Protein AF-A0A2D8C5I5-F1 (afdb_monomer)

Secondary structure (DSSP, 8-state):
------HHHHHTHHHHHHHHHHHHHT------S-HHHHHHHHH-TT--------TTHHHHHHHHHHHS-SSS---HHHHHHHHHHHHHHHHHTHHHHHHHHHGGG--HHHHHHHHHT--HHHHHHHHHHHHHHHHHTT-SS---GGGS-TTTTHHHHHHHHHHHHHHHHSS----TTHHHHHHGGGG--TT--B--S-HHHHHHHHHTT-GGGB-----

Mean predicted aligned error: 9.29 Å

Solvent-accessible surface area (backbone atoms only — not comparable to full-atom values): 12749 Å² total; per-residue (Å²): 94,82,80,73,75,44,72,66,49,70,75,36,47,70,61,50,44,51,50,49,54,55,48,56,75,67,66,62,82,78,58,55,55,52,51,67,60,50,54,42,46,71,54,36,87,82,57,75,80,90,60,75,58,62,79,57,61,63,49,48,51,50,50,55,59,73,73,50,63,98,78,81,81,66,57,72,70,56,54,51,52,52,51,49,53,38,46,52,50,26,57,78,28,36,66,58,17,48,52,45,41,55,48,41,67,54,58,69,67,58,38,50,50,54,60,73,72,60,47,72,66,56,41,37,51,56,39,51,52,51,50,44,49,59,53,33,76,75,46,99,57,80,71,51,81,88,61,50,62,58,73,48,37,46,58,27,47,46,40,50,20,52,48,58,49,36,27,48,68,47,91,56,72,59,48,25,52,50,62,57,61,51,45,59,33,53,78,40,40,86,90,42,67,50,78,79,88,54,64,68,60,57,49,44,26,51,76,63,70,44,53,84,34,51,59,74,80,83,126

Foldseek 3Di:
DDDQLDVVCVVPVVVVLVVLVVVVVVVDDDDQAFLLLVQVCQLDVPRDGPDRNPPPPVVVVSCLSPVDPPPDSDDVVVVVVSVVVVVVLQVVQVVVLVVLLVLQVDDPVVLVVLVVPDDLVVLLVVLLVVSQVVSVVPDPDRDDPVSGPVQQCVLLSLLVSLVSSCSNHHPDGGTSSVVVVSSVSSPQGVPEADEDPDPSSVVSCVVSVNCVRHDDPPD

pLDDT: mean 77.08, std 15.77, range [34.38, 97.0]

Structure (mmCIF, N/CA/C/O backbone):
data_AF-A0A2D8C5I5-F1
#
_entry.id   AF-A0A2D8C5I5-F1
#
loop_
_atom_site.group_PDB
_atom_site.id
_atom_site.type_symbol
_atom_site.label_atom_id
_atom_site.label_alt_id
_atom_site.label_comp_id
_atom_site.label_asym_id
_atom_site.label_entity_id
_atom_site.label_seq_id
_atom_site.pdbx_PDB_ins_code
_atom_site.Cartn_x
_atom_site.Cartn_y
_atom_site.Cartn_z
_atom_site.occupancy
_atom_site.B_iso_or_equiv
_atom_site.auth_seq_id
_atom_site.auth_comp_id
_atom_site.auth_asym_id
_atom_site.auth_atom_id
_atom_site.pdbx_PDB_model_num
ATOM 1 N N . MET A 1 1 ? -6.954 -8.679 7.618 1.00 34.38 1 MET A N 1
ATOM 2 C CA . MET A 1 1 ? -7.315 -7.241 7.591 1.00 34.38 1 MET A CA 1
ATOM 3 C C . MET A 1 1 ? -6.548 -6.550 8.699 1.00 34.38 1 MET A C 1
ATOM 5 O O . MET A 1 1 ? -6.888 -6.742 9.861 1.00 34.38 1 MET A O 1
ATOM 9 N N . GLU A 1 2 ? -5.537 -5.756 8.359 1.00 39.66 2 GLU A N 1
ATOM 10 C CA . GLU A 1 2 ? -4.950 -4.829 9.324 1.00 39.66 2 GLU A CA 1
ATOM 11 C C . GLU A 1 2 ? -5.793 -3.547 9.343 1.00 39.66 2 GLU A C 1
ATOM 13 O O . GLU A 1 2 ? -6.029 -2.926 8.305 1.00 39.66 2 GLU A O 1
ATOM 18 N N . LEU A 1 3 ? -6.300 -3.163 10.515 1.00 52.62 3 LEU A N 1
ATOM 19 C CA . LEU A 1 3 ? -6.905 -1.846 10.692 1.00 52.62 3 LEU A CA 1
ATOM 20 C C . LEU A 1 3 ? -5.762 -0.834 10.704 1.00 52.62 3 LEU A C 1
ATOM 22 O O . LEU A 1 3 ? -4.981 -0.804 11.648 1.00 52.62 3 LEU A O 1
ATOM 26 N N . ALA A 1 4 ? -5.636 -0.036 9.643 1.00 53.25 4 ALA A N 1
ATOM 27 C CA . ALA A 1 4 ? -4.627 1.014 9.584 1.00 53.25 4 ALA A CA 1
ATOM 28 C C . ALA A 1 4 ? -4.796 1.945 10.798 1.00 53.25 4 ALA A C 1
ATOM 30 O O . ALA A 1 4 ? -5.845 2.559 10.982 1.00 53.25 4 ALA A O 1
ATOM 31 N N . PHE A 1 5 ? -3.794 2.041 11.666 1.00 56.34 5 PHE A N 1
ATOM 32 C CA . PHE A 1 5 ? -3.852 2.898 12.853 1.00 56.34 5 PHE A CA 1
ATOM 33 C C . PHE A 1 5 ? -3.482 4.339 12.476 1.00 56.34 5 PHE A C 1
ATOM 35 O O . PHE A 1 5 ? -2.443 4.857 12.879 1.00 56.34 5 PHE A O 1
ATOM 42 N N . SER A 1 6 ? -4.318 4.972 11.646 1.00 57.94 6 SER A N 1
ATOM 43 C CA . SER A 1 6 ? -4.144 6.368 11.246 1.00 57.94 6 SER A CA 1
ATOM 44 C C . SER A 1 6 ? -4.952 7.317 12.148 1.00 57.94 6 SER A C 1
ATOM 46 O O . SER A 1 6 ? -6.028 6.950 12.638 1.00 57.94 6 SER A O 1
ATOM 48 N N . PRO A 1 7 ? -4.501 8.570 12.351 1.00 59.50 7 PRO A N 1
ATOM 49 C CA . PRO A 1 7 ? -5.262 9.576 13.098 1.00 59.50 7 PRO A CA 1
ATOM 50 C C . PRO A 1 7 ? -6.675 9.816 12.546 1.00 59.50 7 PRO A C 1
ATOM 52 O O . PRO A 1 7 ? -7.593 10.130 13.301 1.00 59.50 7 PRO A O 1
ATOM 55 N N . ASN A 1 8 ? -6.882 9.637 11.237 1.00 63.72 8 ASN A N 1
ATOM 56 C CA . ASN A 1 8 ? -8.202 9.779 10.623 1.00 63.72 8 ASN A CA 1
ATOM 57 C C . ASN A 1 8 ? -9.179 8.710 11.118 1.00 63.72 8 ASN A C 1
ATOM 59 O O . ASN A 1 8 ? -10.339 9.026 11.384 1.00 63.72 8 ASN A O 1
ATOM 63 N N . ASN A 1 9 ? -8.703 7.480 11.320 1.00 64.50 9 ASN A N 1
ATOM 64 C CA . ASN A 1 9 ? -9.514 6.401 11.876 1.00 64.50 9 ASN A CA 1
ATOM 65 C C . ASN A 1 9 ? -9.883 6.675 13.347 1.00 64.50 9 ASN A C 1
ATOM 67 O O . ASN A 1 9 ? -10.999 6.370 13.765 1.00 64.50 9 ASN A O 1
ATOM 71 N N . LEU A 1 10 ? -9.004 7.341 14.109 1.00 62.84 10 LEU A N 1
ATOM 72 C CA . LEU A 1 10 ? -9.289 7.782 15.484 1.00 62.84 10 LEU A CA 1
ATOM 73 C C . LEU A 1 10 ? -10.326 8.912 15.551 1.00 62.84 10 LEU A C 1
ATOM 75 O O . LEU A 1 10 ? -11.125 8.968 16.482 1.00 62.84 10 LEU A O 1
ATOM 79 N N . ASN A 1 11 ? -10.339 9.807 14.563 1.00 67.12 11 ASN A N 1
ATOM 80 C CA . ASN A 1 11 ? -11.286 10.927 14.521 1.00 67.12 11 ASN A CA 1
ATOM 81 C C . ASN A 1 11 ? -12.661 10.532 13.957 1.00 67.12 11 ASN A C 1
ATOM 83 O O . ASN A 1 11 ? -13.633 11.262 14.142 1.00 67.12 11 ASN A O 1
ATOM 87 N N . LYS A 1 12 ? -12.752 9.388 13.269 1.00 73.38 12 LYS A N 1
ATOM 88 C CA . LYS A 1 12 ? -13.964 8.896 12.593 1.00 73.38 12 LYS A CA 1
ATOM 89 C C . LYS A 1 12 ? -14.379 7.507 13.079 1.00 73.38 12 LYS A C 1
ATOM 91 O O . LYS A 1 12 ? -14.779 6.650 12.292 1.00 73.38 12 LYS A O 1
ATOM 96 N N . LEU A 1 13 ? -14.302 7.275 14.388 1.00 69.50 13 LEU A N 1
ATOM 97 C CA . LEU A 1 13 ? -14.535 5.955 14.986 1.00 69.50 13 LEU A CA 1
ATOM 98 C C . LEU A 1 13 ? -15.891 5.336 14.628 1.00 69.50 13 LEU A C 1
ATOM 100 O O . LEU A 1 13 ? -15.960 4.130 14.430 1.00 69.50 13 LEU A O 1
ATOM 104 N N . SER A 1 14 ? -16.953 6.133 14.488 1.00 70.50 14 SER A N 1
ATOM 105 C CA . SER A 1 14 ? -18.273 5.632 14.084 1.00 70.50 14 SER A CA 1
ATOM 106 C C . SER A 1 14 ? -18.274 5.040 12.668 1.00 70.50 14 SER A C 1
ATOM 108 O O . SER A 1 14 ? -18.876 3.989 12.443 1.00 70.50 14 SER A O 1
ATOM 110 N N . GLU A 1 15 ? -17.575 5.675 11.722 1.00 75.44 15 GLU A N 1
ATOM 111 C CA . GLU A 1 15 ? -17.405 5.179 10.350 1.00 75.44 15 GLU A CA 1
ATOM 112 C C . GLU A 1 15 ? -16.546 3.906 10.342 1.00 75.44 15 GLU A C 1
ATOM 114 O O . GLU A 1 15 ? -16.900 2.925 9.690 1.00 75.44 15 GLU A O 1
ATOM 119 N N . VAL A 1 16 ? -15.462 3.890 11.128 1.00 72.06 16 VAL A N 1
ATOM 120 C CA . VAL A 1 16 ? -14.589 2.715 11.295 1.00 72.06 16 VAL A CA 1
ATOM 121 C C . VAL A 1 16 ? -15.367 1.535 11.885 1.00 72.06 16 VAL A C 1
ATOM 123 O O . VAL A 1 16 ? -15.294 0.427 11.361 1.00 72.06 16 VAL A O 1
ATOM 126 N N . GLN A 1 17 ? -16.168 1.758 12.929 1.00 71.88 17 GLN A N 1
ATOM 127 C CA . GLN A 1 17 ? -17.022 0.730 13.530 1.00 71.88 17 GLN A CA 1
ATOM 128 C C . GLN A 1 17 ? -18.056 0.195 12.541 1.00 71.88 17 GLN A C 1
ATOM 130 O O . GLN A 1 17 ? -18.281 -1.013 12.485 1.00 71.88 17 GLN A O 1
ATOM 135 N N . ALA A 1 18 ? -18.687 1.068 11.752 1.00 75.44 18 ALA A N 1
ATOM 136 C CA . ALA A 1 18 ? -19.636 0.648 10.727 1.00 75.44 18 ALA A CA 1
ATOM 137 C C . ALA A 1 18 ? -18.961 -0.231 9.661 1.00 75.44 18 ALA A C 1
ATOM 139 O O . ALA A 1 18 ? -19.498 -1.286 9.315 1.00 75.44 18 ALA A O 1
ATOM 140 N N . ALA A 1 19 ? -17.768 0.158 9.199 1.00 74.75 19 ALA A N 1
ATOM 141 C CA . ALA A 1 19 ? -16.982 -0.625 8.251 1.00 74.75 19 ALA A CA 1
ATOM 142 C C . ALA A 1 19 ? -16.589 -1.991 8.833 1.00 74.75 19 ALA A C 1
ATOM 144 O O . ALA A 1 19 ? -16.842 -3.012 8.202 1.00 74.75 19 ALA A O 1
ATOM 145 N N . ILE A 1 20 ? -16.063 -2.033 10.061 1.00 71.00 20 ILE A N 1
ATOM 146 C CA . ILE A 1 20 ? -15.704 -3.283 10.747 1.00 71.00 20 ILE A CA 1
ATOM 147 C C . ILE A 1 20 ? -16.928 -4.186 10.898 1.00 71.00 20 ILE A C 1
ATOM 149 O O . ILE A 1 20 ? -16.869 -5.348 10.515 1.00 71.00 20 ILE A O 1
ATOM 153 N N . ASN A 1 21 ? -18.055 -3.669 11.393 1.00 72.12 21 ASN A N 1
ATOM 154 C CA . ASN A 1 21 ? -19.282 -4.456 11.539 1.00 72.12 21 ASN A CA 1
ATOM 155 C C . ASN A 1 21 ? -19.746 -5.041 10.200 1.00 72.12 21 ASN A C 1
ATOM 157 O O . ASN A 1 21 ? -20.115 -6.214 10.126 1.00 72.12 21 ASN A O 1
ATOM 161 N N . LYS A 1 22 ? -19.688 -4.245 9.125 1.00 75.25 22 LYS A N 1
ATOM 162 C CA . LYS A 1 22 ? -20.022 -4.715 7.780 1.00 75.25 22 LYS A CA 1
ATOM 163 C C . LYS A 1 22 ? -19.055 -5.800 7.313 1.00 75.25 22 LYS A C 1
ATOM 165 O O . LYS A 1 22 ? -19.512 -6.823 6.816 1.00 75.25 22 LYS A O 1
ATOM 170 N N . ILE A 1 23 ? -17.755 -5.620 7.522 1.00 70.56 23 ILE A N 1
ATOM 171 C CA . ILE A 1 23 ? -16.723 -6.601 7.177 1.00 70.56 23 ILE A CA 1
ATOM 172 C C . ILE A 1 23 ? -16.953 -7.910 7.942 1.00 70.56 23 ILE A C 1
ATOM 174 O O . ILE A 1 23 ? -17.055 -8.956 7.315 1.00 70.56 23 ILE A O 1
ATOM 178 N N . PHE A 1 24 ? -17.160 -7.867 9.262 1.00 70.81 24 PHE A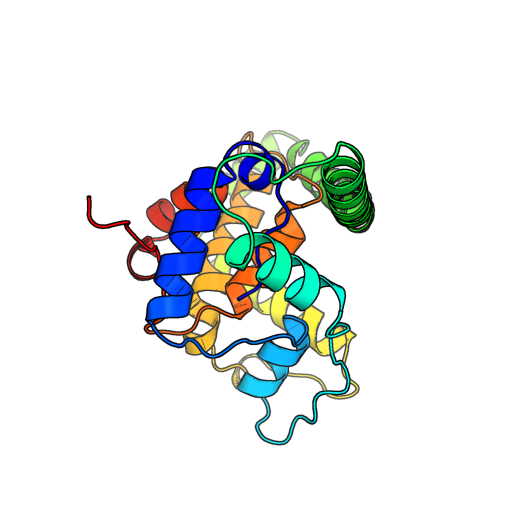 N 1
ATOM 179 C CA . PHE A 1 24 ? -17.433 -9.053 10.085 1.00 70.81 24 PHE A CA 1
ATOM 180 C C . PHE A 1 24 ? -18.738 -9.766 9.715 1.00 70.81 24 PHE A C 1
ATOM 182 O O . PHE A 1 24 ? -18.806 -10.992 9.807 1.00 70.81 24 PHE A O 1
ATOM 189 N N . SER A 1 25 ? -19.756 -9.037 9.245 1.00 72.31 25 SER A N 1
ATOM 190 C CA . SER A 1 25 ? -20.993 -9.654 8.744 1.00 72.31 25 SER A CA 1
ATOM 191 C C . SER A 1 25 ? -20.767 -10.572 7.535 1.00 72.31 25 SER A C 1
ATOM 193 O O . SER A 1 25 ? -21.566 -11.476 7.302 1.00 72.31 25 SER A O 1
ATOM 195 N N . LEU A 1 26 ? -19.659 -10.385 6.807 1.00 75.12 26 LEU A N 1
ATOM 196 C CA . LEU A 1 26 ? -19.246 -11.226 5.682 1.00 75.12 26 LEU A CA 1
ATOM 197 C C . LEU A 1 26 ? -18.434 -12.458 6.116 1.00 75.12 26 LEU A C 1
ATOM 199 O O . LEU A 1 26 ? -18.045 -13.241 5.258 1.00 75.12 26 LEU A O 1
ATOM 203 N N . LYS A 1 27 ? -18.193 -12.642 7.425 1.00 72.88 27 LYS A N 1
ATOM 204 C CA . LYS A 1 27 ? -17.364 -13.718 8.005 1.00 72.88 27 LYS A CA 1
ATOM 205 C C . LYS A 1 27 ? -15.990 -13.833 7.318 1.00 72.88 27 LYS A C 1
ATOM 207 O O . LYS A 1 27 ? -15.677 -14.877 6.749 1.00 72.88 27 LYS A O 1
ATOM 212 N N . PRO A 1 28 ? -15.189 -12.758 7.339 1.00 68.44 28 PRO A N 1
ATOM 213 C CA . PRO A 1 28 ? -13.947 -12.696 6.590 1.00 68.44 28 PRO A CA 1
ATOM 214 C C . PRO A 1 28 ? -12.892 -13.597 7.229 1.00 68.44 28 PRO A C 1
ATOM 216 O O . PRO A 1 28 ? -12.889 -13.813 8.444 1.00 68.44 28 PRO A O 1
ATOM 219 N N . GLU A 1 29 ? -11.942 -14.044 6.419 1.00 70.94 29 GLU A N 1
ATOM 220 C CA . GLU A 1 29 ? -10.692 -14.580 6.936 1.00 70.94 29 GLU A CA 1
ATOM 221 C C . GLU A 1 29 ? -9.874 -13.449 7.582 1.00 70.94 29 GLU A C 1
ATOM 223 O O . GLU A 1 29 ? -9.691 -12.366 7.014 1.00 70.94 29 GLU A O 1
ATOM 228 N N . ILE A 1 30 ? -9.396 -13.679 8.806 1.00 68.50 30 ILE A N 1
ATOM 229 C CA . ILE A 1 30 ? -8.576 -12.708 9.530 1.00 68.50 30 ILE A CA 1
ATOM 230 C C . ILE A 1 30 ? -7.114 -13.115 9.396 1.00 68.50 30 ILE A C 1
ATOM 232 O O . ILE A 1 30 ? -6.627 -13.978 10.117 1.00 68.50 30 ILE A O 1
ATOM 236 N N . ILE A 1 31 ? -6.409 -12.434 8.497 1.00 66.06 31 ILE A N 1
ATOM 237 C CA . ILE A 1 31 ? -4.952 -12.536 8.379 1.00 66.06 31 ILE A CA 1
ATOM 238 C C . ILE A 1 31 ? -4.310 -11.671 9.473 1.00 66.06 31 ILE A C 1
ATOM 240 O O . ILE A 1 31 ? -4.556 -10.460 9.507 1.00 66.06 31 ILE A O 1
ATOM 244 N N . LEU A 1 32 ? -3.522 -12.308 10.348 1.00 64.56 32 LEU A N 1
ATOM 245 C CA . LEU A 1 32 ? -2.745 -11.692 11.440 1.00 64.56 32 LEU A CA 1
ATOM 246 C C . LEU A 1 32 ? -1.229 -11.828 11.245 1.00 64.56 32 LEU A C 1
ATOM 248 O O . LEU A 1 32 ? -0.452 -11.460 12.116 1.00 64.56 32 LEU A O 1
ATOM 252 N N . HIS A 1 33 ? -0.799 -12.362 10.111 1.00 70.56 33 HIS A N 1
ATOM 253 C CA . HIS A 1 33 ? 0.619 -12.451 9.793 1.00 70.56 33 HIS A CA 1
ATOM 254 C C . HIS A 1 33 ? 1.155 -11.090 9.395 1.00 70.56 33 HIS A C 1
ATOM 256 O O . HIS A 1 33 ? 0.390 -10.192 9.058 1.00 70.56 33 HIS A O 1
ATOM 262 N N . TYR A 1 34 ? 2.468 -10.940 9.439 1.00 77.06 34 TYR A N 1
ATOM 263 C CA . TYR A 1 34 ? 3.120 -9.737 8.967 1.00 77.06 34 TYR A CA 1
ATOM 264 C C . TYR A 1 34 ? 3.070 -9.657 7.417 1.00 77.06 34 TYR A C 1
ATOM 266 O O . TYR A 1 34 ? 3.092 -10.705 6.765 1.00 77.06 34 TYR A O 1
ATOM 274 N N . PRO A 1 35 ? 3.001 -8.463 6.778 1.00 85.19 35 PRO A N 1
ATOM 275 C CA . PRO A 1 35 ? 2.727 -8.373 5.338 1.00 85.19 35 PRO A CA 1
ATOM 276 C C . PRO A 1 35 ? 3.739 -9.103 4.452 1.00 85.19 35 PRO A C 1
ATOM 278 O O . PRO A 1 35 ? 3.359 -9.710 3.455 1.00 85.19 35 PRO A O 1
ATOM 281 N N . TRP A 1 36 ? 5.025 -9.061 4.811 1.00 86.50 36 TRP A N 1
ATOM 282 C CA . TRP A 1 36 ? 6.068 -9.734 4.035 1.00 86.50 36 TRP A CA 1
ATOM 283 C C . TRP A 1 36 ? 5.991 -11.266 4.177 1.00 86.50 36 TRP A C 1
ATOM 285 O O . TRP A 1 36 ? 6.189 -11.955 3.185 1.00 86.50 36 TRP A O 1
ATOM 295 N N . ASP A 1 37 ? 5.583 -11.790 5.335 1.00 84.75 37 ASP A N 1
ATOM 296 C CA . ASP A 1 37 ? 5.354 -13.228 5.552 1.00 84.75 37 ASP A CA 1
ATOM 297 C C . ASP A 1 37 ? 4.139 -13.706 4.741 1.00 84.75 37 ASP A C 1
ATOM 299 O O . ASP A 1 37 ? 4.121 -14.800 4.177 1.00 84.75 37 ASP A O 1
ATOM 303 N N . HIS A 1 38 ? 3.108 -12.857 4.634 1.00 86.81 38 HIS A N 1
ATOM 304 C CA . HIS A 1 38 ? 1.992 -13.126 3.735 1.00 86.81 38 HIS A CA 1
ATOM 305 C C . HIS A 1 38 ? 2.463 -13.174 2.280 1.00 86.81 38 HIS A C 1
ATOM 307 O O . HIS A 1 38 ? 2.152 -14.149 1.601 1.00 86.81 38 HIS A O 1
ATOM 313 N N . ALA A 1 39 ? 3.250 -12.190 1.824 1.00 90.38 39 ALA A N 1
ATOM 314 C CA . ALA A 1 39 ? 3.823 -12.197 0.477 1.00 90.38 39 ALA A CA 1
ATOM 315 C C . ALA A 1 39 ? 4.631 -13.472 0.201 1.00 90.38 39 ALA A C 1
ATOM 317 O O . ALA A 1 39 ? 4.453 -14.081 -0.849 1.00 90.38 39 ALA A O 1
ATOM 318 N N . GLN A 1 40 ? 5.462 -13.905 1.151 1.00 89.06 40 GLN A N 1
ATOM 319 C CA . GLN A 1 40 ? 6.232 -15.144 1.041 1.00 89.06 40 GLN A CA 1
ATOM 320 C C . GLN A 1 40 ? 5.319 -16.361 0.904 1.00 89.06 40 GLN A C 1
ATOM 322 O O . GLN A 1 40 ? 5.512 -17.138 -0.020 1.00 89.06 40 GLN A O 1
ATOM 327 N N . SER A 1 41 ? 4.248 -16.459 1.698 1.00 88.44 41 SER A N 1
ATOM 328 C CA . SER A 1 41 ? 3.279 -17.561 1.577 1.00 88.44 41 SER A CA 1
ATOM 329 C C . SER A 1 41 ? 2.509 -17.609 0.248 1.00 88.44 41 SER A C 1
ATOM 331 O O . SER A 1 41 ? 1.885 -18.620 -0.066 1.00 88.44 41 SER A O 1
ATOM 333 N N . LEU A 1 42 ? 2.515 -16.518 -0.526 1.00 90.31 42 LEU A N 1
ATOM 334 C CA . LEU A 1 42 ? 1.950 -16.491 -1.878 1.00 90.31 42 LEU A CA 1
ATOM 335 C C . LEU A 1 42 ? 2.959 -16.956 -2.939 1.00 90.31 42 LEU A C 1
ATOM 337 O O . LEU A 1 42 ? 2.550 -17.427 -4.000 1.00 90.31 42 LEU A O 1
ATOM 341 N N . ILE A 1 43 ? 4.258 -16.811 -2.659 1.00 91.44 43 ILE A N 1
ATOM 342 C CA . ILE A 1 43 ? 5.365 -17.169 -3.554 1.00 91.44 43 ILE A CA 1
ATOM 343 C C . ILE A 1 43 ? 5.773 -18.628 -3.334 1.00 91.44 43 ILE A C 1
ATOM 345 O O . ILE A 1 43 ? 5.866 -19.400 -4.287 1.00 91.44 43 ILE A O 1
ATOM 349 N N . ASP A 1 44 ? 5.978 -19.005 -2.075 1.00 88.38 44 ASP A N 1
ATOM 350 C CA . ASP A 1 44 ? 6.360 -20.338 -1.641 1.00 88.38 44 ASP A CA 1
ATOM 351 C C . ASP A 1 44 ? 5.220 -20.966 -0.829 1.00 88.38 44 ASP A C 1
ATOM 353 O O . ASP A 1 44 ? 4.808 -20.465 0.219 1.00 88.38 44 ASP A O 1
ATOM 357 N N . LYS A 1 45 ? 4.691 -22.081 -1.342 1.00 83.25 45 LYS A N 1
ATOM 358 C CA . LYS A 1 45 ? 3.580 -22.809 -0.715 1.00 83.25 45 LYS A CA 1
ATOM 359 C C . LYS A 1 45 ? 4.011 -23.571 0.532 1.00 83.25 45 LYS A C 1
ATOM 361 O O . LYS A 1 45 ? 3.149 -23.881 1.352 1.00 83.25 45 LYS A O 1
ATOM 366 N N . ASP A 1 46 ? 5.303 -23.858 0.651 1.00 85.19 46 ASP A N 1
ATOM 367 C CA . ASP A 1 46 ? 5.887 -24.577 1.777 1.00 85.19 46 ASP A CA 1
ATOM 368 C C . ASP A 1 46 ? 6.403 -23.608 2.857 1.00 85.19 46 ASP A C 1
ATOM 370 O O . ASP A 1 46 ? 6.924 -24.047 3.880 1.00 85.19 46 ASP A O 1
ATOM 374 N N . PHE A 1 47 ? 6.227 -22.292 2.666 1.00 84.19 47 PHE A N 1
ATOM 375 C CA . PHE A 1 47 ? 6.640 -21.280 3.631 1.00 84.19 47 PHE A CA 1
ATOM 376 C C . PHE A 1 47 ? 5.901 -21.441 4.966 1.00 84.19 47 PHE A C 1
ATOM 378 O O . PHE A 1 47 ? 4.700 -21.159 5.093 1.00 84.19 47 PHE A O 1
ATOM 385 N N . GLU A 1 48 ? 6.648 -21.851 5.988 1.00 75.69 48 GLU A N 1
ATOM 386 C CA . GLU A 1 48 ? 6.174 -21.894 7.364 1.00 75.69 48 GLU A CA 1
ATOM 387 C C . GLU A 1 48 ? 6.310 -20.516 8.012 1.00 75.69 48 GLU A C 1
ATOM 389 O O . GLU A 1 48 ? 7.379 -19.913 8.079 1.00 75.69 48 GLU A O 1
ATOM 394 N N . ARG A 1 49 ? 5.188 -19.996 8.502 1.00 71.94 49 ARG A N 1
ATOM 395 C CA . ARG A 1 49 ? 5.118 -18.651 9.072 1.00 71.94 49 ARG A CA 1
ATOM 396 C C . ARG A 1 49 ? 5.720 -18.663 10.478 1.00 71.94 49 ARG A C 1
ATOM 398 O O . ARG A 1 49 ? 5.122 -19.232 11.387 1.00 71.94 49 ARG A O 1
ATOM 405 N N . GLU A 1 50 ? 6.854 -17.994 10.672 1.00 59.03 50 GLU A N 1
ATOM 406 C CA . GLU A 1 50 ? 7.506 -17.895 11.990 1.00 59.03 50 GLU A CA 1
ATOM 407 C C . GLU A 1 50 ? 6.816 -16.905 12.951 1.00 59.03 50 GLU A C 1
ATOM 409 O O . GLU A 1 50 ? 7.009 -16.995 14.165 1.00 59.03 50 GLU A O 1
ATOM 414 N N . PHE A 1 51 ? 6.003 -15.966 12.446 1.00 55.09 51 PHE A N 1
ATOM 415 C CA . PHE A 1 51 ? 5.482 -14.851 13.243 1.00 55.09 51 PHE A CA 1
ATOM 416 C C . PHE A 1 51 ? 3.948 -14.848 13.389 1.00 55.09 51 PHE A C 1
ATOM 418 O O . PHE A 1 51 ? 3.189 -14.703 12.423 1.00 55.09 51 PHE A O 1
ATOM 425 N N . ASP A 1 52 ? 3.489 -14.933 14.639 1.00 50.03 52 ASP A N 1
ATOM 426 C CA . ASP A 1 52 ? 2.140 -14.553 15.062 1.00 50.03 52 ASP A CA 1
ATOM 427 C C . ASP A 1 52 ? 2.235 -13.120 15.613 1.00 50.03 52 ASP A C 1
ATOM 429 O O . ASP A 1 52 ? 2.840 -12.908 16.668 1.00 50.03 52 ASP A O 1
ATOM 433 N N . ILE A 1 53 ? 1.701 -12.108 14.904 1.00 49.88 53 ILE A N 1
ATOM 434 C CA . ILE A 1 53 ? 1.520 -10.783 15.525 1.00 49.88 53 ILE A CA 1
ATOM 435 C C . ILE A 1 53 ? 0.614 -11.035 16.712 1.00 49.88 53 ILE A C 1
ATOM 437 O O . ILE A 1 53 ? -0.559 -11.351 16.516 1.00 49.88 53 ILE A O 1
ATOM 441 N N . GLU A 1 54 ? 1.186 -10.906 17.913 1.00 42.81 54 GLU A N 1
ATOM 442 C CA . GLU A 1 54 ? 0.535 -11.163 19.187 1.00 42.81 54 GLU A CA 1
ATOM 443 C C . GLU A 1 54 ? -0.971 -10.935 19.091 1.00 42.81 54 GLU A C 1
ATOM 445 O O . GLU A 1 54 ? -1.462 -9.799 19.001 1.00 42.81 54 GLU A O 1
ATOM 450 N N . SER A 1 55 ? -1.693 -12.051 19.163 1.00 44.00 55 SER A N 1
ATOM 451 C CA . SER A 1 55 ? -3.144 -12.197 19.244 1.00 44.00 55 SER A CA 1
ATOM 452 C C . SER A 1 55 ? -3.814 -11.358 20.354 1.00 44.00 55 SER A C 1
ATOM 454 O O . SER A 1 55 ? -4.997 -11.525 20.627 1.00 44.00 55 SER A O 1
ATOM 456 N N . ASN A 1 56 ? -3.104 -10.429 20.999 1.00 42.38 56 ASN A N 1
ATOM 457 C CA . ASN A 1 56 ? -3.590 -9.544 22.045 1.00 42.38 56 ASN A CA 1
ATOM 458 C C . ASN A 1 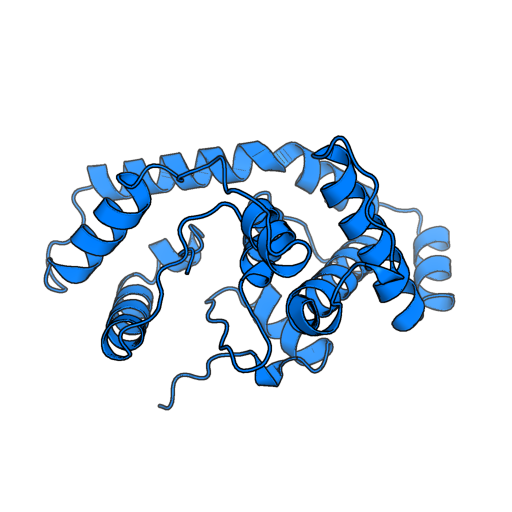56 ? -3.967 -8.142 21.543 1.00 42.38 56 ASN A C 1
ATOM 460 O O . ASN A 1 56 ? -5.022 -7.656 21.935 1.00 42.38 56 ASN A O 1
ATOM 464 N N . LEU A 1 57 ? -3.203 -7.483 20.663 1.00 50.03 57 LEU A N 1
ATOM 465 C CA . LEU A 1 57 ? -3.481 -6.077 20.304 1.00 50.03 57 LEU A CA 1
ATOM 466 C C . LEU A 1 57 ? -4.620 -5.932 19.285 1.00 50.03 57 LEU A C 1
ATOM 468 O O . LEU A 1 57 ? -5.570 -5.182 19.518 1.00 50.03 57 LEU A O 1
ATOM 472 N N . THR A 1 58 ? -4.582 -6.701 18.195 1.00 53.03 58 THR A N 1
ATOM 473 C CA . THR A 1 58 ? -5.617 -6.673 17.147 1.00 53.03 58 THR A CA 1
ATOM 474 C C . THR A 1 58 ? -6.941 -7.258 17.647 1.00 53.03 58 THR A C 1
ATOM 476 O O . THR A 1 58 ? -8.003 -6.681 17.411 1.00 53.03 58 THR A O 1
ATOM 479 N N . PHE A 1 59 ? -6.906 -8.351 18.419 1.00 49.91 59 PHE A N 1
ATOM 480 C CA . PHE A 1 59 ? -8.113 -8.918 19.029 1.00 49.91 59 PHE A CA 1
ATOM 481 C C . PHE A 1 59 ? -8.654 -8.073 20.182 1.00 49.91 59 PHE A C 1
ATOM 483 O O . PHE A 1 59 ? -9.874 -7.998 20.307 1.00 49.91 59 PHE A O 1
ATOM 490 N N . ALA A 1 60 ? -7.823 -7.418 21.005 1.00 46.44 60 ALA A N 1
ATOM 491 C CA . ALA A 1 60 ? -8.331 -6.455 21.985 1.00 46.44 60 ALA A CA 1
ATOM 492 C C . ALA A 1 60 ? -9.013 -5.279 21.279 1.00 46.44 60 ALA A C 1
ATOM 494 O O . ALA A 1 60 ? -10.114 -4.901 21.666 1.00 46.44 60 ALA A O 1
ATOM 495 N N . PHE A 1 61 ? -8.427 -4.767 20.195 1.00 58.03 61 PHE A N 1
ATOM 496 C CA . PHE A 1 61 ? -8.995 -3.683 19.394 1.00 58.03 61 PHE A CA 1
ATOM 497 C C . PHE A 1 61 ? -10.342 -4.060 18.758 1.00 58.03 61 PHE A C 1
ATOM 499 O O . PHE A 1 61 ? -11.331 -3.347 18.928 1.00 58.03 61 PHE A O 1
ATOM 506 N N . ILE A 1 62 ? -10.418 -5.224 18.106 1.00 57.72 62 ILE A N 1
ATOM 507 C CA . ILE A 1 62 ? -11.652 -5.759 17.510 1.00 57.72 62 ILE A CA 1
ATOM 508 C C . ILE A 1 62 ? -12.697 -6.059 18.594 1.00 57.72 62 ILE A C 1
ATOM 510 O O . ILE A 1 62 ? -13.865 -5.709 18.438 1.00 57.72 62 ILE A O 1
ATOM 514 N N . ARG A 1 63 ? -12.300 -6.657 19.727 1.00 51.81 63 ARG A N 1
ATOM 515 C CA . ARG A 1 63 ? -13.214 -6.933 20.849 1.00 51.81 63 ARG A CA 1
ATOM 516 C C . ARG A 1 63 ? -13.763 -5.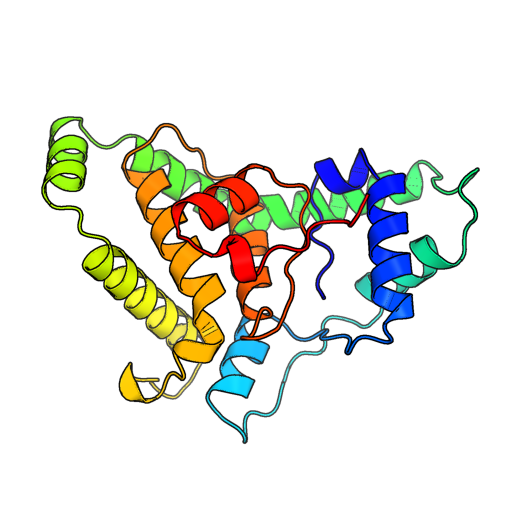649 21.466 1.00 51.81 63 ARG A C 1
ATOM 518 O O . ARG A 1 63 ? -14.946 -5.626 21.785 1.00 51.81 63 ARG A O 1
ATOM 525 N N . ILE A 1 64 ? -12.951 -4.603 21.612 1.00 51.22 64 ILE A N 1
ATOM 526 C CA . ILE A 1 64 ? -13.388 -3.302 22.139 1.00 51.22 64 ILE A CA 1
ATOM 527 C C . ILE A 1 64 ? -14.346 -2.622 21.151 1.00 51.22 64 ILE A C 1
ATOM 529 O O . ILE A 1 64 ? -15.411 -2.160 21.553 1.00 51.22 64 ILE A O 1
ATOM 533 N N . LEU A 1 65 ? -14.034 -2.625 19.853 1.00 56.66 65 LEU A N 1
ATOM 534 C CA . LEU A 1 65 ? -14.878 -1.990 18.835 1.00 56.66 65 LEU A CA 1
ATOM 535 C C . LEU A 1 65 ? -16.224 -2.695 18.624 1.00 56.66 65 LEU A C 1
ATOM 537 O O . LEU A 1 65 ? -17.207 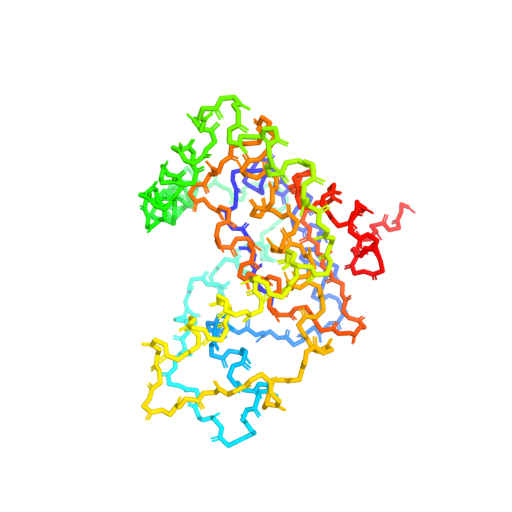-2.016 18.335 1.00 56.66 65 LEU A O 1
ATOM 541 N N . LEU A 1 66 ? -16.276 -4.023 18.775 1.00 55.56 66 LEU A N 1
ATOM 542 C CA . LEU A 1 66 ? -17.486 -4.826 18.557 1.00 55.56 66 LEU A CA 1
ATOM 543 C C . LEU A 1 66 ? -18.380 -4.970 19.801 1.00 55.56 66 LEU A C 1
ATOM 545 O O . LEU A 1 66 ? -19.580 -5.189 19.653 1.00 55.56 66 LEU A O 1
ATOM 549 N N . LYS A 1 67 ? -17.830 -4.899 21.024 1.00 53.19 67 LYS A N 1
ATOM 550 C CA . LYS A 1 67 ? -18.594 -5.178 22.260 1.00 53.19 67 LYS A CA 1
ATOM 551 C C . LYS A 1 67 ? -19.216 -3.961 22.934 1.00 53.19 67 LYS A C 1
ATOM 553 O O . LYS A 1 67 ? -19.995 -4.146 23.867 1.00 53.19 67 LYS A O 1
ATOM 558 N N . HIS A 1 68 ? -18.901 -2.745 22.504 1.00 49.50 68 HIS A N 1
ATOM 559 C CA . HIS A 1 68 ? -19.396 -1.547 23.171 1.00 49.50 68 HIS A CA 1
ATOM 560 C C . HIS A 1 68 ? -20.366 -0.749 22.272 1.00 49.50 68 HIS A C 1
ATOM 562 O O . HIS A 1 68 ? -20.060 -0.497 21.105 1.00 49.50 68 HIS A O 1
ATOM 568 N N . PRO A 1 69 ? -21.552 -0.361 22.780 1.00 46.44 69 PRO A N 1
ATOM 569 C CA . PRO A 1 69 ? -22.491 0.497 22.061 1.00 46.44 69 PRO A CA 1
ATOM 570 C C . PRO A 1 69 ? -21.929 1.919 21.899 1.00 46.44 69 PRO A C 1
ATOM 572 O O . PRO A 1 69 ? -21.098 2.357 22.687 1.00 46.44 69 PRO A O 1
ATOM 575 N N . LYS A 1 70 ? -22.408 2.638 20.872 1.00 49.06 70 LYS A N 1
ATOM 576 C CA . LYS A 1 70 ? -21.946 3.961 20.388 1.00 49.06 70 LYS A CA 1
ATOM 577 C C . LYS A 1 70 ? -21.689 5.040 21.458 1.00 49.06 70 LYS A C 1
ATOM 579 O O . LYS A 1 70 ? -20.978 6.000 21.177 1.00 49.06 70 LYS A O 1
ATOM 584 N N . GLU A 1 71 ? -22.252 4.906 22.652 1.00 43.00 71 GLU A N 1
ATOM 585 C CA . GLU A 1 71 ? -22.175 5.881 23.737 1.00 43.00 71 GLU A CA 1
ATOM 586 C C . GLU A 1 71 ? -21.365 5.288 24.901 1.00 43.00 71 GLU A C 1
ATOM 588 O O . GLU A 1 71 ? -21.785 4.327 25.541 1.00 43.00 71 GLU A O 1
ATOM 593 N N . GLY A 1 72 ? -20.175 5.846 25.157 1.00 46.75 72 GLY A N 1
ATOM 594 C CA . GLY A 1 72 ? -19.339 5.499 26.321 1.00 46.75 72 GLY A CA 1
ATOM 595 C C . GLY A 1 72 ? -18.003 4.801 26.028 1.00 46.75 72 GLY A C 1
ATOM 596 O O . GLY A 1 72 ? -17.325 4.373 26.954 1.00 46.75 72 GLY A O 1
ATOM 597 N N . LEU A 1 73 ? -17.597 4.690 24.761 1.00 45.88 73 LEU A N 1
ATOM 598 C CA . LEU A 1 73 ? -16.536 3.769 24.318 1.00 45.88 73 LEU A CA 1
ATOM 599 C C . LEU A 1 73 ? -15.081 4.194 24.573 1.00 45.88 73 LEU A C 1
ATOM 601 O O . LEU A 1 73 ? -14.166 3.452 24.230 1.00 45.88 73 LEU A O 1
ATOM 605 N N . ILE A 1 74 ? -14.831 5.384 25.116 1.00 48.97 74 ILE A N 1
ATOM 606 C CA . ILE A 1 74 ? -13.468 5.916 25.213 1.00 48.97 74 ILE A CA 1
ATOM 607 C C . ILE A 1 74 ? -13.290 6.563 26.580 1.00 48.97 74 ILE A C 1
ATOM 609 O O . ILE A 1 74 ? -13.568 7.745 26.763 1.00 48.97 74 ILE A O 1
ATOM 613 N N . SER A 1 75 ? -12.794 5.803 27.554 1.00 55.00 75 SER A N 1
ATOM 614 C CA . SER A 1 75 ? -12.021 6.442 28.618 1.00 55.00 75 SER A CA 1
ATOM 615 C C . SER A 1 75 ? -10.777 7.071 27.981 1.00 55.00 75 SER A C 1
ATOM 617 O O . SER A 1 75 ? -10.219 6.500 27.040 1.00 55.00 75 SER A O 1
ATOM 619 N N . ASN A 1 76 ? -10.316 8.220 28.487 1.00 58.59 76 ASN A N 1
ATOM 620 C CA . ASN A 1 76 ? -9.101 8.891 27.988 1.00 58.59 76 ASN A CA 1
ATOM 621 C C . ASN A 1 76 ? -7.914 7.917 27.827 1.00 58.59 76 ASN A C 1
ATOM 623 O O . ASN A 1 76 ? -7.202 7.975 26.829 1.00 58.59 76 ASN A O 1
ATOM 627 N N . SER A 1 77 ? -7.815 6.918 28.708 1.00 55.03 77 SER A N 1
ATOM 628 C CA . SER A 1 77 ? -6.794 5.865 28.671 1.00 55.03 77 SER A CA 1
ATOM 629 C C . SER A 1 77 ? -6.773 4.989 27.407 1.00 55.03 77 SER A C 1
ATOM 631 O O . SER A 1 77 ? -5.718 4.474 27.042 1.00 55.03 77 SER A O 1
ATOM 633 N N . PHE A 1 78 ? -7.901 4.783 26.719 1.00 56.94 78 PHE A N 1
ATOM 634 C CA . PHE A 1 78 ? -7.923 4.022 25.461 1.00 56.94 78 PHE A CA 1
ATOM 635 C C . PHE A 1 78 ? -7.391 4.859 24.296 1.00 56.94 78 PHE A C 1
ATOM 637 O O . PHE A 1 78 ? -6.602 4.370 23.486 1.00 56.94 78 PHE A O 1
ATOM 644 N N . LYS A 1 79 ? -7.788 6.136 24.242 1.00 60.38 79 LYS A N 1
ATOM 645 C CA . LYS A 1 79 ? -7.289 7.086 23.245 1.00 60.38 79 LYS A CA 1
ATOM 646 C C . LYS A 1 79 ? -5.781 7.286 23.392 1.00 60.38 79 LYS A C 1
ATOM 648 O O . LYS A 1 79 ? -5.074 7.210 22.395 1.00 60.38 79 LYS A O 1
ATOM 653 N N . GLU A 1 80 ? -5.301 7.428 24.624 1.00 64.69 80 GLU A N 1
ATOM 654 C CA . GLU A 1 80 ? -3.875 7.549 24.950 1.00 64.69 80 GLU A CA 1
ATOM 655 C C . GLU A 1 80 ? -3.062 6.340 24.454 1.00 64.69 80 GLU A C 1
ATOM 657 O O . GLU A 1 80 ? -2.059 6.520 23.768 1.00 64.69 80 GLU A O 1
ATOM 662 N N . LYS A 1 81 ? -3.527 5.103 24.693 1.00 61.28 81 LYS A N 1
ATOM 663 C CA . LYS A 1 81 ? -2.856 3.887 24.185 1.00 61.28 81 LYS A CA 1
ATOM 664 C C . LYS A 1 81 ? -2.829 3.806 22.658 1.00 61.28 81 LYS A C 1
ATOM 666 O O . LYS A 1 81 ? -1.858 3.332 22.072 1.00 61.28 81 LYS A O 1
ATOM 671 N N . LEU A 1 82 ? -3.894 4.246 21.991 1.00 59.28 82 LEU A N 1
ATOM 672 C CA . LEU A 1 82 ? -3.930 4.278 20.527 1.00 59.28 82 LEU A CA 1
ATOM 673 C C . LEU A 1 82 ? -3.011 5.355 19.951 1.00 59.28 82 LEU A C 1
ATOM 675 O O . LEU A 1 82 ? -2.346 5.115 18.940 1.00 59.28 82 LEU A O 1
ATOM 679 N N . GLU A 1 83 ? -2.954 6.524 20.584 1.00 66.62 83 GLU A N 1
ATOM 680 C CA . GLU A 1 83 ? -2.003 7.579 20.240 1.00 66.62 83 GLU A CA 1
ATOM 681 C C . GLU A 1 83 ? -0.559 7.104 20.439 1.00 66.62 83 GLU A C 1
ATOM 683 O O . GLU A 1 83 ? 0.278 7.358 19.573 1.00 66.62 83 GLU A O 1
ATOM 688 N N . GLU A 1 84 ? -0.283 6.341 21.500 1.00 64.69 84 GLU A N 1
ATOM 689 C CA . GLU A 1 84 ? 1.015 5.715 21.762 1.00 64.69 84 GLU A CA 1
ATOM 690 C C . GLU A 1 84 ? 1.414 4.732 20.650 1.00 64.69 84 GLU A C 1
ATOM 692 O O . GLU A 1 84 ? 2.466 4.905 20.032 1.00 64.69 84 GLU A O 1
ATOM 697 N N . ILE A 1 85 ? 0.556 3.764 20.301 1.00 63.53 85 ILE A N 1
ATOM 698 C CA . ILE A 1 85 ? 0.820 2.804 19.209 1.00 63.53 85 ILE A CA 1
ATOM 699 C C . ILE A 1 85 ? 1.029 3.534 17.876 1.00 63.53 85 ILE A C 1
ATOM 701 O O . ILE A 1 85 ? 1.969 3.239 17.133 1.00 63.53 85 ILE A O 1
ATOM 705 N N . SER A 1 86 ? 0.175 4.515 17.573 1.00 63.91 86 SER A N 1
ATOM 706 C CA . SER A 1 86 ? 0.279 5.317 16.347 1.00 63.91 86 SER A CA 1
ATOM 707 C C . SER A 1 86 ? 1.561 6.159 16.327 1.00 63.91 86 SER A C 1
ATOM 709 O O . SER A 1 86 ? 2.144 6.395 15.270 1.00 63.91 86 SER A O 1
ATOM 711 N N . SER A 1 87 ? 2.017 6.633 17.489 1.00 67.56 87 SER A N 1
ATOM 712 C CA . SER A 1 87 ? 3.282 7.355 17.648 1.00 67.56 87 SER A CA 1
ATOM 713 C C . SER A 1 87 ? 4.483 6.438 17.412 1.00 67.56 87 SER A C 1
ATOM 715 O O . SER A 1 87 ? 5.363 6.783 16.624 1.00 67.56 87 SER A O 1
ATOM 717 N N . ILE A 1 88 ? 4.480 5.233 17.995 1.00 67.50 88 ILE A N 1
ATOM 718 C CA . ILE A 1 88 ? 5.520 4.214 17.782 1.00 67.50 88 ILE A CA 1
ATOM 719 C C . ILE A 1 88 ? 5.624 3.861 16.294 1.00 67.50 88 ILE A C 1
ATOM 721 O O . ILE A 1 88 ? 6.711 3.909 15.720 1.00 67.50 88 ILE A O 1
ATOM 725 N N . ARG A 1 89 ? 4.491 3.585 15.637 1.00 64.25 89 ARG A N 1
ATOM 726 C CA . ARG A 1 89 ? 4.450 3.270 14.200 1.00 64.25 89 ARG A CA 1
ATOM 727 C C . ARG A 1 89 ? 5.004 4.401 13.336 1.00 64.25 89 ARG A C 1
ATOM 729 O O . ARG A 1 89 ? 5.797 4.132 12.438 1.00 64.25 89 ARG A O 1
ATOM 736 N N . ARG A 1 90 ? 4.639 5.655 13.629 1.00 65.75 90 ARG A N 1
ATOM 737 C CA . ARG A 1 90 ? 5.194 6.830 12.934 1.00 65.75 90 ARG A CA 1
ATOM 738 C C . ARG A 1 90 ? 6.694 6.977 13.163 1.00 65.75 90 ARG A C 1
ATOM 740 O O . ARG A 1 90 ? 7.412 7.301 12.224 1.00 65.75 90 ARG A O 1
ATOM 747 N N . LYS A 1 91 ? 7.174 6.720 14.383 1.00 71.00 91 LYS A N 1
ATOM 748 C CA . LYS A 1 91 ? 8.598 6.804 14.722 1.00 71.00 91 LYS A CA 1
ATOM 749 C C . LYS A 1 91 ? 9.423 5.757 13.970 1.00 71.00 91 LYS A C 1
ATOM 751 O O . LYS A 1 91 ? 10.473 6.109 13.443 1.00 71.00 91 LYS A O 1
ATOM 756 N N . ASN A 1 92 ? 8.928 4.523 13.855 1.00 67.19 92 ASN A N 1
ATOM 757 C CA . ASN A 1 92 ? 9.644 3.416 13.204 1.00 67.19 92 ASN A CA 1
ATOM 758 C C . ASN A 1 92 ? 9.988 3.680 11.729 1.00 67.19 92 ASN A C 1
ATOM 760 O O . ASN A 1 92 ? 10.965 3.136 11.227 1.00 67.19 92 ASN A O 1
ATOM 764 N N . PHE A 1 93 ? 9.221 4.530 11.046 1.00 73.94 93 PHE A N 1
ATOM 765 C CA . PHE A 1 93 ? 9.459 4.899 9.646 1.00 73.94 93 PHE A CA 1
ATOM 766 C C . PHE A 1 93 ? 9.676 6.405 9.457 1.00 73.94 93 PHE A C 1
ATOM 768 O O . PHE A 1 93 ? 9.644 6.900 8.332 1.00 73.94 93 PHE A O 1
ATOM 775 N N . GLY A 1 94 ? 9.919 7.149 10.540 1.00 77.81 94 GLY A N 1
ATOM 776 C CA . GLY A 1 94 ? 10.145 8.593 10.477 1.00 77.81 94 GLY A CA 1
ATOM 777 C C . GLY A 1 94 ? 11.400 8.946 9.677 1.00 77.81 94 GLY A C 1
ATOM 778 O O . GLY A 1 94 ? 11.367 9.848 8.846 1.00 77.81 94 GLY A O 1
ATOM 779 N N . GLU A 1 95 ? 12.485 8.191 9.862 1.00 81.38 95 GLU A N 1
ATOM 780 C CA . GLU A 1 95 ? 13.725 8.364 9.092 1.00 81.38 95 GLU A CA 1
ATOM 781 C C . GLU A 1 95 ? 13.521 8.074 7.602 1.00 81.38 95 GLU A C 1
ATOM 783 O O . GLU A 1 95 ? 13.983 8.836 6.755 1.00 81.38 95 GLU A O 1
ATOM 788 N N . TRP A 1 96 ? 12.758 7.028 7.275 1.00 80.75 96 TRP A N 1
ATOM 789 C CA . TRP A 1 96 ? 12.403 6.704 5.894 1.00 80.75 96 TRP A CA 1
ATOM 790 C C . TRP A 1 96 ? 11.543 7.797 5.252 1.00 80.75 96 TRP A C 1
ATOM 792 O O . TRP A 1 96 ? 11.808 8.219 4.129 1.00 80.75 96 TRP A O 1
ATOM 802 N N . ALA A 1 97 ? 10.550 8.316 5.977 1.00 83.75 97 ALA A N 1
ATOM 803 C CA . ALA A 1 97 ? 9.738 9.431 5.507 1.00 83.75 97 ALA A CA 1
ATOM 804 C C . ALA A 1 97 ? 10.582 10.696 5.286 1.00 83.75 97 ALA A C 1
ATOM 806 O O . ALA A 1 97 ? 10.408 11.375 4.274 1.00 83.75 97 ALA A O 1
ATOM 807 N N . ASN A 1 98 ? 11.526 10.995 6.184 1.00 85.69 98 ASN A N 1
ATOM 808 C CA . ASN A 1 98 ? 12.462 12.108 6.015 1.00 85.69 98 ASN A CA 1
ATOM 809 C C . ASN A 1 98 ? 13.325 11.919 4.766 1.00 85.69 98 ASN A C 1
ATOM 811 O O . ASN A 1 98 ? 13.369 12.817 3.932 1.00 85.69 98 ASN A O 1
ATOM 815 N N . PHE A 1 99 ? 13.900 10.730 4.575 1.00 84.94 99 PHE A N 1
ATOM 816 C CA . PHE A 1 99 ? 14.654 10.392 3.370 1.00 84.94 99 PHE A CA 1
ATOM 817 C C . PHE A 1 99 ? 13.826 10.593 2.089 1.00 84.94 99 PHE A C 1
ATOM 819 O O . PHE A 1 99 ? 14.279 11.245 1.148 1.00 84.94 99 PHE A O 1
ATOM 826 N N . LEU A 1 100 ? 12.582 10.101 2.049 1.00 83.25 100 LEU A N 1
ATOM 827 C CA . LEU A 1 100 ? 11.691 10.298 0.900 1.00 83.25 100 LEU A CA 1
ATOM 828 C C . LEU A 1 100 ? 11.342 11.778 0.671 1.00 83.25 100 LEU A C 1
ATOM 830 O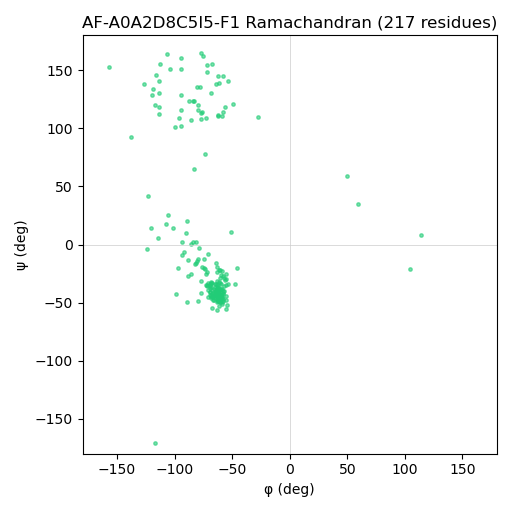 O . LEU A 1 100 ? 11.177 12.206 -0.472 1.00 83.25 100 LEU A O 1
ATOM 834 N N . ASN A 1 101 ? 11.220 12.567 1.738 1.00 85.62 101 ASN A N 1
ATOM 835 C CA . ASN A 1 101 ? 10.982 14.005 1.644 1.00 85.62 101 ASN A CA 1
ATOM 836 C C . ASN A 1 101 ? 12.229 14.762 1.157 1.00 85.62 101 ASN A C 1
ATOM 838 O O . ASN A 1 101 ? 12.090 15.698 0.370 1.00 85.62 101 ASN A O 1
ATOM 842 N N . ASP A 1 102 ? 13.432 14.329 1.536 1.00 84.06 102 ASP A N 1
ATOM 843 C CA . ASP A 1 102 ? 14.691 14.871 1.016 1.00 84.06 102 ASP A CA 1
ATOM 844 C C . ASP A 1 102 ? 14.848 14.577 -0.479 1.00 84.06 102 ASP A C 1
ATOM 846 O O . ASP A 1 102 ? 15.263 15.450 -1.245 1.00 84.06 102 ASP A O 1
ATOM 850 N N . LEU A 1 103 ? 14.401 13.402 -0.937 1.00 75.62 103 LEU A N 1
ATOM 851 C CA . LEU A 1 103 ? 14.296 13.091 -2.366 1.00 75.62 103 LEU A CA 1
ATOM 852 C C . LEU A 1 103 ? 13.295 13.988 -3.113 1.00 75.62 103 LEU A C 1
ATOM 854 O O . LEU A 1 103 ? 13.378 14.100 -4.335 1.00 75.62 103 LEU A O 1
ATOM 858 N N . ASN A 1 104 ? 12.364 14.659 -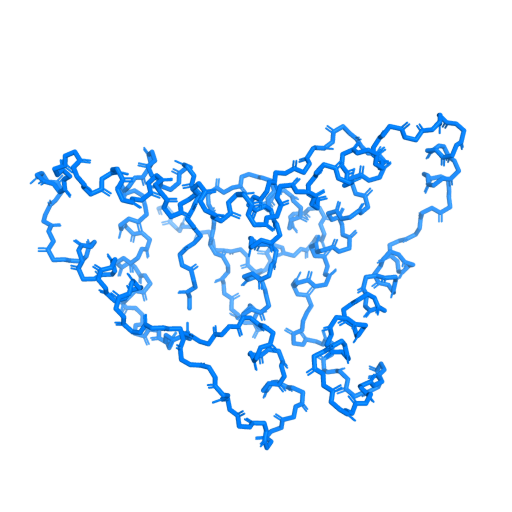2.432 1.00 71.31 104 ASN A N 1
ATOM 859 C CA . ASN A 1 104 ? 11.499 15.652 -3.077 1.00 71.31 104 ASN A CA 1
ATOM 860 C C . ASN A 1 104 ? 12.195 17.024 -3.242 1.00 71.31 104 ASN A C 1
ATOM 862 O O . ASN A 1 104 ? 11.759 17.860 -4.036 1.00 71.31 104 ASN A O 1
ATOM 866 N N . ASN A 1 105 ? 13.325 17.245 -2.562 1.00 73.56 105 ASN A N 1
ATOM 867 C CA . ASN A 1 105 ? 14.142 18.458 -2.678 1.00 73.56 105 ASN A CA 1
ATOM 868 C C . ASN A 1 105 ? 15.209 18.367 -3.788 1.00 73.56 105 ASN A C 1
ATOM 870 O O . ASN A 1 105 ? 16.189 19.115 -3.779 1.00 73.56 105 ASN A O 1
ATOM 874 N N . LEU A 1 106 ? 15.039 17.465 -4.761 1.00 73.38 106 LEU A N 1
ATOM 875 C CA . LEU A 1 106 ? 15.943 17.353 -5.907 1.00 73.38 106 LEU A CA 1
ATOM 876 C C . LEU A 1 106 ? 16.037 18.670 -6.686 1.00 73.38 106 LEU A C 1
ATOM 878 O O . LEU A 1 106 ? 15.048 19.383 -6.875 1.00 73.38 106 LEU A O 1
ATOM 882 N N . GLN A 1 107 ? 17.231 18.952 -7.214 1.00 78.69 107 GLN A N 1
ATOM 883 C CA . GLN A 1 107 ? 17.444 20.089 -8.107 1.00 78.69 107 GLN A CA 1
ATOM 884 C C . GLN A 1 107 ? 16.456 20.042 -9.283 1.00 78.69 107 GLN A C 1
ATOM 886 O O . GLN A 1 107 ? 16.181 18.978 -9.848 1.00 78.69 107 GLN A O 1
ATOM 891 N N . ASN A 1 108 ? 15.939 21.210 -9.675 1.00 81.50 108 ASN A N 1
ATOM 892 C CA . ASN A 1 108 ? 14.873 21.328 -10.675 1.00 81.50 108 ASN A CA 1
ATOM 893 C C . ASN A 1 108 ? 15.187 20.607 -11.995 1.00 81.50 108 ASN A C 1
ATOM 895 O O . ASN A 1 108 ? 14.281 20.052 -12.617 1.00 81.50 108 ASN A O 1
ATOM 899 N N . ASP A 1 109 ? 16.451 20.571 -12.410 1.00 80.00 109 ASP A N 1
ATOM 900 C CA . ASP A 1 109 ? 16.857 19.915 -13.654 1.00 80.00 109 ASP A CA 1
ATOM 901 C C . ASP A 1 109 ? 16.783 18.386 -13.561 1.00 80.00 109 ASP A C 1
ATOM 903 O O . ASP A 1 109 ? 16.324 17.734 -14.502 1.00 80.00 109 ASP A O 1
ATOM 907 N N . VAL A 1 110 ? 17.101 17.812 -12.395 1.00 80.88 110 VAL A N 1
ATOM 908 C CA . VAL A 1 110 ? 16.900 16.381 -12.116 1.00 80.88 110 VAL A CA 1
ATOM 909 C C . VAL A 1 110 ? 15.408 16.055 -12.119 1.00 80.88 110 VAL A C 1
ATOM 911 O O . VAL A 1 110 ? 14.984 15.108 -12.780 1.00 80.88 110 VAL A O 1
ATOM 914 N N . LYS A 1 111 ? 14.582 16.881 -11.465 1.00 80.62 111 LYS A N 1
ATOM 915 C CA . LYS A 1 111 ? 13.119 16.712 -11.444 1.00 80.62 111 LYS A CA 1
ATOM 916 C C . LYS A 1 111 ? 12.523 16.768 -12.854 1.00 80.62 111 LYS A C 1
ATOM 918 O O . LYS A 1 111 ? 11.709 15.919 -13.216 1.00 80.62 111 LYS A O 1
ATOM 923 N N . ARG A 1 112 ? 12.972 17.709 -13.693 1.00 84.12 112 ARG A N 1
ATOM 924 C CA . ARG A 1 112 ? 12.567 17.814 -15.107 1.00 84.12 112 ARG A CA 1
ATOM 925 C C . ARG A 1 112 ? 12.987 16.595 -15.920 1.00 84.12 112 ARG A C 1
ATOM 927 O O . ARG A 1 112 ? 12.171 16.086 -16.685 1.00 84.12 112 ARG A O 1
ATOM 934 N N . ALA A 1 113 ? 14.214 16.103 -15.746 1.00 83.06 113 ALA A N 1
ATOM 935 C CA . ALA A 1 113 ? 14.675 14.889 -16.413 1.00 83.06 113 ALA A CA 1
ATOM 936 C C . ALA A 1 113 ? 13.834 13.672 -15.995 1.00 83.06 113 ALA A C 1
ATOM 938 O O . ALA A 1 113 ? 13.346 12.934 -16.851 1.00 83.06 113 ALA A O 1
ATOM 939 N N . LEU A 1 114 ? 13.573 13.518 -14.694 1.00 82.00 114 LEU A N 1
ATOM 940 C CA . LEU A 1 114 ? 12.708 12.468 -14.165 1.00 82.00 114 LEU A CA 1
ATOM 941 C C . LEU A 1 114 ? 11.289 12.561 -14.731 1.00 82.00 114 LEU A C 1
ATOM 943 O O . LEU A 1 114 ? 10.682 11.526 -14.979 1.00 82.00 114 LEU A O 1
ATOM 947 N N . ILE A 1 115 ? 10.724 13.757 -14.922 1.00 83.44 115 ILE A N 1
ATOM 948 C CA . ILE A 1 115 ? 9.419 13.963 -15.581 1.00 83.44 115 ILE A CA 1
ATOM 949 C C . ILE A 1 115 ? 9.472 13.574 -17.055 1.00 83.44 115 ILE A C 1
ATOM 951 O O . ILE A 1 115 ? 8.621 12.813 -17.505 1.00 83.44 115 ILE A O 1
ATOM 955 N N . LYS A 1 116 ? 10.490 14.032 -17.783 1.00 84.75 116 LYS A N 1
ATOM 956 C CA . LYS A 1 116 ? 10.638 13.793 -19.221 1.00 84.75 116 LYS A CA 1
ATOM 957 C C . LYS A 1 116 ? 10.815 12.313 -19.573 1.00 84.75 116 LYS A C 1
ATOM 959 O O . LYS A 1 116 ? 10.259 11.865 -20.567 1.00 84.75 116 LYS A O 1
ATOM 964 N N . TYR A 1 117 ? 11.583 11.571 -18.777 1.00 80.31 117 TYR A N 1
ATOM 965 C CA . TYR A 1 117 ? 11.908 10.160 -19.034 1.00 80.31 117 TYR A CA 1
ATOM 966 C C . TYR A 1 117 ? 11.076 9.178 -18.199 1.00 80.31 117 TYR A C 1
ATOM 968 O O . TYR A 1 117 ? 11.421 8.001 -18.088 1.00 80.31 117 TYR A O 1
ATOM 976 N N . SER A 1 118 ? 9.995 9.659 -17.586 1.00 77.50 118 SER A N 1
ATOM 977 C CA . SER A 1 118 ? 9.092 8.823 -16.807 1.00 77.50 118 SER A CA 1
ATOM 978 C C . SER A 1 118 ? 8.147 8.063 -17.715 1.00 77.50 118 SER A C 1
ATOM 980 O O . SER A 1 118 ? 7.253 8.655 -18.314 1.00 77.50 118 SER A O 1
ATOM 982 N N . ASP A 1 119 ? 8.275 6.746 -17.693 1.00 84.81 119 ASP A N 1
ATOM 983 C CA . ASP A 1 119 ? 7.268 5.833 -18.208 1.00 84.81 119 ASP A CA 1
ATOM 984 C C . ASP A 1 119 ? 6.699 4.972 -17.071 1.00 84.81 119 ASP A C 1
ATOM 986 O O . ASP A 1 119 ? 7.400 4.618 -16.116 1.00 84.81 119 ASP A O 1
ATOM 990 N N . ARG A 1 120 ? 5.409 4.638 -17.168 1.00 82.94 120 ARG A N 1
ATOM 991 C CA . ARG A 1 120 ? 4.706 3.842 -16.156 1.00 82.94 120 ARG A CA 1
ATOM 992 C C . ARG A 1 120 ? 5.318 2.448 -16.010 1.00 82.94 120 ARG A C 1
ATOM 994 O O . ARG A 1 120 ? 5.435 1.981 -14.880 1.00 82.94 120 ARG A O 1
ATOM 1001 N N . ASN A 1 121 ? 5.728 1.808 -17.107 1.00 88.44 121 ASN A N 1
ATOM 1002 C CA . ASN A 1 121 ? 6.289 0.457 -17.056 1.00 88.44 121 ASN A CA 1
ATOM 1003 C C . ASN A 1 121 ? 7.657 0.462 -16.380 1.00 88.44 121 ASN A C 1
ATOM 1005 O O . ASN A 1 121 ? 7.948 -0.428 -15.589 1.00 88.44 121 ASN A O 1
ATOM 1009 N N . ARG A 1 122 ? 8.465 1.502 -16.622 1.00 88.12 122 ARG A N 1
ATOM 1010 C CA . ARG A 1 122 ? 9.743 1.675 -15.925 1.00 88.12 122 ARG A CA 1
ATOM 1011 C C . ARG A 1 122 ? 9.552 1.856 -14.419 1.00 88.12 122 ARG A C 1
ATOM 1013 O O . ARG A 1 122 ? 10.201 1.161 -13.652 1.00 88.12 122 ARG A O 1
ATOM 1020 N N . ASN A 1 123 ? 8.629 2.725 -14.001 1.00 89.69 123 ASN A N 1
ATOM 1021 C CA . ASN A 1 123 ? 8.349 2.929 -12.574 1.00 89.69 123 ASN A CA 1
ATOM 1022 C C . ASN A 1 123 ? 7.859 1.635 -11.902 1.00 89.69 123 ASN A C 1
ATOM 1024 O O . ASN A 1 123 ? 8.235 1.346 -10.769 1.00 89.69 123 ASN A O 1
ATOM 1028 N N . LEU A 1 124 ? 7.026 0.857 -12.600 1.00 93.44 124 LEU A N 1
ATOM 1029 C CA . LEU A 1 124 ? 6.568 -0.442 -12.116 1.00 93.44 124 LEU A CA 1
ATOM 1030 C C . LEU A 1 124 ? 7.730 -1.434 -11.997 1.00 93.44 124 LEU A C 1
ATOM 1032 O O . LEU A 1 124 ? 7.855 -2.085 -10.967 1.00 93.44 124 LEU A O 1
ATOM 1036 N N . LEU A 1 125 ? 8.596 -1.520 -13.009 1.00 92.94 125 LEU A N 1
ATOM 1037 C CA . LEU A 1 125 ? 9.777 -2.383 -12.993 1.00 92.94 125 LEU A CA 1
ATOM 1038 C C . LEU A 1 125 ? 10.732 -2.027 -11.846 1.00 92.94 125 LEU A C 1
ATOM 1040 O O . LEU A 1 125 ? 11.191 -2.916 -11.135 1.00 92.94 125 LEU A O 1
ATOM 1044 N N . ASP A 1 126 ? 11.014 -0.740 -11.645 1.00 91.44 126 ASP A N 1
ATOM 1045 C CA . ASP A 1 126 ? 11.887 -0.279 -10.562 1.00 91.44 126 ASP A CA 1
ATOM 1046 C C . ASP A 1 126 ? 11.286 -0.626 -9.189 1.00 91.44 126 ASP A C 1
ATOM 1048 O O . ASP A 1 126 ? 11.997 -1.091 -8.296 1.00 91.44 126 ASP A O 1
ATOM 1052 N N . PHE A 1 127 ? 9.963 -0.497 -9.038 1.00 94.31 127 PHE A N 1
ATOM 1053 C CA . PHE A 1 127 ? 9.269 -0.908 -7.818 1.00 94.31 127 PHE A CA 1
ATOM 1054 C C . PHE A 1 127 ? 9.302 -2.428 -7.603 1.00 94.31 127 PHE A C 1
ATOM 1056 O O . PHE A 1 127 ? 9.546 -2.876 -6.487 1.00 94.31 127 PHE A O 1
ATOM 1063 N N . LYS A 1 128 ? 9.111 -3.233 -8.656 1.00 95.06 128 LYS A N 1
ATOM 1064 C CA . LYS A 1 128 ? 9.228 -4.699 -8.588 1.00 95.06 128 LYS A CA 1
ATOM 1065 C C . LYS A 1 128 ? 10.625 -5.146 -8.159 1.00 95.06 128 LYS A C 1
ATOM 1067 O O . LYS A 1 128 ? 10.753 -6.006 -7.295 1.00 95.06 128 LYS A O 1
ATOM 1072 N N . LYS A 1 129 ? 11.676 -4.515 -8.693 1.00 93.06 129 LYS A N 1
ATOM 1073 C CA . LYS A 1 129 ? 13.063 -4.771 -8.272 1.00 93.06 129 LYS A CA 1
ATOM 1074 C C . LYS A 1 129 ? 13.278 -4.453 -6.798 1.00 93.06 129 LYS A C 1
ATOM 1076 O O . LYS A 1 129 ? 13.894 -5.240 -6.089 1.00 93.06 129 LYS A O 1
ATOM 1081 N N . TRP A 1 130 ? 12.755 -3.318 -6.334 1.00 91.81 130 TRP A N 1
ATOM 1082 C CA . TRP A 1 130 ? 12.798 -2.970 -4.916 1.00 91.81 130 TRP A CA 1
ATOM 1083 C C . TRP A 1 130 ? 12.030 -3.987 -4.056 1.00 91.81 130 TRP A C 1
ATOM 1085 O O . TRP A 1 130 ? 12.538 -4.395 -3.018 1.00 91.81 130 TRP A O 1
ATOM 1095 N N . PHE A 1 131 ? 10.861 -4.452 -4.505 1.00 93.12 131 PHE A N 1
ATOM 1096 C CA . PHE A 1 131 ? 10.081 -5.480 -3.813 1.00 93.12 131 PHE A CA 1
ATOM 1097 C C . PHE A 1 131 ? 10.856 -6.795 -3.668 1.00 93.12 131 PHE A C 1
ATOM 1099 O O . PHE A 1 131 ? 10.972 -7.303 -2.557 1.00 93.12 131 PHE A O 1
ATOM 1106 N N . ILE A 1 132 ? 11.450 -7.301 -4.756 1.00 92.50 132 ILE A N 1
ATOM 1107 C CA . ILE A 1 132 ? 12.302 -8.501 -4.717 1.00 92.50 132 ILE A CA 1
ATOM 1108 C C . ILE A 1 132 ? 13.473 -8.285 -3.759 1.00 92.50 132 ILE A C 1
ATOM 1110 O O . ILE A 1 132 ? 13.749 -9.135 -2.922 1.00 92.50 132 ILE A O 1
ATOM 1114 N N . HIS A 1 133 ? 14.140 -7.131 -3.838 1.00 90.44 133 HIS A N 1
ATOM 1115 C CA . HIS A 1 133 ? 15.241 -6.812 -2.935 1.00 90.44 133 HIS A CA 1
ATOM 1116 C C . HIS A 1 133 ? 14.803 -6.853 -1.464 1.00 90.44 133 HIS A C 1
ATOM 1118 O O . HIS A 1 133 ? 15.513 -7.420 -0.641 1.00 90.44 133 HIS A O 1
ATOM 1124 N N . LYS A 1 134 ? 13.617 -6.325 -1.136 1.00 88.00 134 LYS A N 1
ATOM 1125 C CA . LYS A 1 134 ? 13.062 -6.376 0.225 1.00 88.00 134 LYS A CA 1
ATOM 1126 C C . LYS A 1 134 ? 12.667 -7.771 0.686 1.00 88.00 134 LYS A C 1
ATOM 1128 O O . LYS A 1 134 ? 12.802 -8.053 1.874 1.00 88.00 134 LYS A O 1
ATOM 1133 N N . LEU A 1 135 ? 12.220 -8.635 -0.219 1.00 87.56 135 LEU A N 1
ATOM 1134 C CA . LEU A 1 135 ? 12.018 -10.048 0.095 1.00 87.56 135 LEU A CA 1
ATOM 1135 C C . LEU A 1 135 ? 13.354 -10.755 0.355 1.00 87.56 135 LEU A C 1
ATOM 1137 O O . LEU A 1 135 ? 13.489 -11.445 1.358 1.00 87.56 135 LEU A O 1
ATOM 1141 N N . ASN A 1 136 ? 14.360 -10.518 -0.487 1.00 86.81 136 ASN A N 1
ATOM 1142 C CA . ASN A 1 136 ? 15.666 -11.175 -0.381 1.00 86.81 136 ASN A CA 1
ATOM 1143 C C . ASN A 1 136 ? 16.501 -10.669 0.805 1.00 86.81 136 ASN A C 1
ATOM 1145 O O . ASN A 1 136 ? 17.321 -11.413 1.322 1.00 86.81 136 ASN A O 1
ATOM 1149 N N . GLU A 1 137 ? 16.287 -9.439 1.290 1.00 83.94 137 GLU A N 1
ATOM 1150 C CA . GLU A 1 137 ? 16.891 -8.958 2.548 1.00 83.94 137 GLU A CA 1
ATOM 1151 C C . GLU A 1 137 ? 16.502 -9.821 3.763 1.00 83.94 137 GLU A C 1
ATOM 1153 O O . GLU A 1 137 ? 17.190 -9.782 4.783 1.00 83.94 137 GLU A O 1
ATOM 1158 N N . ARG A 1 138 ? 15.383 -10.549 3.680 1.00 73.38 138 ARG A N 1
ATOM 1159 C CA . ARG A 1 138 ? 14.837 -11.355 4.778 1.00 73.38 138 ARG A CA 1
ATOM 1160 C C . ARG A 1 138 ? 15.211 -12.830 4.700 1.00 73.38 138 ARG A C 1
ATOM 1162 O O . ARG A 1 138 ? 15.149 -13.501 5.722 1.00 73.38 138 ARG A O 1
ATOM 1169 N N . GLU A 1 139 ? 15.597 -13.313 3.525 1.00 64.06 139 GLU A N 1
ATOM 1170 C CA . GLU A 1 139 ? 15.741 -14.739 3.238 1.00 64.06 139 GLU A CA 1
ATOM 1171 C C . GLU A 1 139 ? 17.192 -15.165 3.001 1.00 64.06 139 GLU A C 1
ATOM 1173 O O . GLU A 1 139 ? 18.035 -14.392 2.550 1.00 64.06 139 GLU A O 1
ATOM 1178 N N . PHE A 1 140 ? 17.459 -16.452 3.239 1.00 53.69 140 PHE A N 1
ATOM 1179 C CA . PHE A 1 140 ? 18.702 -17.121 2.833 1.00 53.69 140 PHE A CA 1
ATOM 1180 C C . PHE A 1 140 ? 18.663 -17.631 1.371 1.00 53.69 140 PHE A C 1
ATOM 1182 O O . PHE A 1 140 ? 19.641 -18.219 0.907 1.00 53.69 140 PHE A O 1
ATOM 1189 N N . GLY A 1 141 ? 17.566 -17.393 0.634 1.00 60.22 141 GLY A N 1
ATOM 1190 C CA . GLY A 1 141 ? 17.389 -17.723 -0.786 1.00 60.22 141 GLY A CA 1
ATOM 119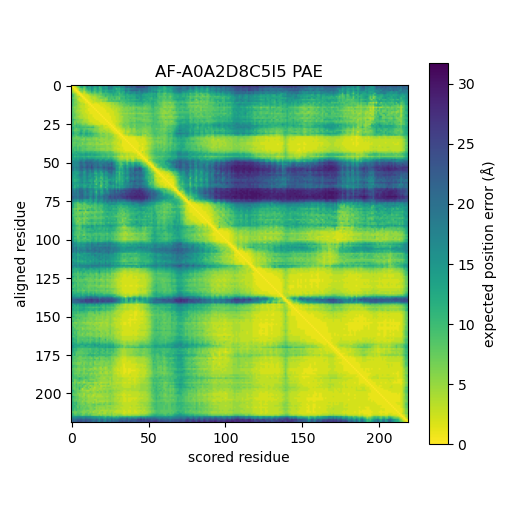1 C C . GLY A 1 141 ? 16.956 -16.510 -1.621 1.00 60.22 141 GLY A C 1
ATOM 1192 O O . GLY A 1 141 ? 16.123 -15.716 -1.194 1.00 60.22 141 GLY A O 1
ATOM 1193 N N . GLU A 1 142 ? 17.534 -16.348 -2.814 1.00 79.50 142 GLU A N 1
ATOM 1194 C CA . GLU A 1 142 ? 17.261 -15.209 -3.700 1.00 79.50 142 GLU A CA 1
ATOM 1195 C C . GLU A 1 142 ? 16.033 -15.476 -4.585 1.00 79.50 142 GLU A C 1
ATOM 1197 O O . GLU A 1 142 ? 16.100 -16.239 -5.552 1.00 79.50 142 GLU A O 1
ATOM 1202 N N . TYR A 1 143 ? 14.908 -14.812 -4.301 1.00 86.94 143 TYR A N 1
ATOM 1203 C CA . TYR A 1 143 ? 13.795 -14.746 -5.244 1.00 86.94 143 TYR A CA 1
ATOM 1204 C C . TYR A 1 143 ? 14.225 -14.004 -6.514 1.00 86.94 143 TYR A C 1
ATOM 1206 O O . TYR A 1 143 ? 14.892 -12.965 -6.460 1.00 86.94 143 TYR A O 1
ATOM 1214 N N . SER A 1 144 ? 13.799 -14.528 -7.662 1.00 89.56 144 SER A N 1
ATOM 1215 C CA . SER A 1 144 ? 13.950 -13.899 -8.977 1.00 89.56 144 SER A CA 1
ATOM 1216 C C . SER A 1 144 ? 12.606 -13.362 -9.475 1.00 89.56 144 SER A C 1
ATOM 1218 O O . SER A 1 144 ? 11.557 -13.748 -8.964 1.00 89.56 144 SER A O 1
ATOM 1220 N N . ASP A 1 145 ? 12.624 -12.480 -10.480 1.00 91.00 145 ASP A N 1
ATOM 1221 C CA . ASP A 1 145 ? 11.401 -11.870 -11.036 1.00 91.00 145 ASP A CA 1
ATOM 1222 C C . ASP A 1 145 ? 10.389 -12.914 -11.535 1.00 91.00 145 ASP A C 1
ATOM 1224 O O . ASP A 1 145 ? 9.189 -12.728 -11.343 1.00 91.00 145 ASP A O 1
ATOM 1228 N N . ASP A 1 146 ? 10.876 -14.028 -12.093 1.00 91.25 146 ASP A N 1
ATOM 1229 C CA . ASP A 1 146 ? 10.056 -15.118 -12.638 1.00 91.25 146 ASP A CA 1
ATOM 1230 C C . ASP A 1 146 ? 9.398 -15.982 -11.551 1.00 91.25 146 ASP A C 1
ATOM 1232 O O . ASP A 1 146 ? 8.419 -16.677 -11.820 1.00 91.25 146 ASP A O 1
ATOM 1236 N N . ALA A 1 147 ? 9.924 -15.949 -10.323 1.00 89.88 147 ALA A N 1
ATOM 1237 C CA . ALA A 1 147 ? 9.357 -16.686 -9.197 1.00 89.88 147 ALA A CA 1
ATOM 1238 C C . ALA A 1 147 ? 8.173 -15.951 -8.547 1.00 89.88 147 ALA A C 1
ATOM 1240 O O . ALA A 1 147 ? 7.417 -16.556 -7.791 1.00 89.88 147 ALA A O 1
ATOM 1241 N N . ILE A 1 148 ? 8.005 -14.652 -8.817 1.00 93.88 148 ILE A N 1
ATOM 1242 C CA . ILE A 1 148 ? 6.969 -13.843 -8.175 1.00 93.88 148 ILE A CA 1
ATOM 1243 C C . ILE A 1 148 ? 5.650 -13.937 -8.964 1.00 93.88 148 ILE A C 1
ATOM 1245 O O . ILE A 1 148 ? 5.612 -13.542 -10.134 1.00 93.88 148 ILE A O 1
ATOM 1249 N N . PRO A 1 149 ? 4.531 -14.346 -8.333 1.00 95.25 149 PRO A N 1
ATOM 1250 C CA . PRO A 1 149 ? 3.206 -14.295 -8.943 1.00 95.25 149 PRO A CA 1
ATOM 1251 C C . PRO A 1 149 ? 2.704 -12.845 -8.988 1.00 95.25 149 PRO A C 1
ATOM 1253 O O . PRO A 1 149 ? 1.932 -12.390 -8.145 1.00 95.25 149 PRO A O 1
ATOM 1256 N N . TRP A 1 150 ? 3.197 -12.050 -9.937 1.00 95.56 150 TRP A N 1
ATOM 1257 C CA . TRP A 1 150 ? 2.954 -10.603 -9.982 1.00 95.56 150 TRP A CA 1
ATOM 1258 C C . TRP A 1 150 ? 1.480 -10.198 -10.033 1.00 95.56 150 TRP A C 1
ATOM 1260 O O . TRP A 1 150 ? 1.139 -9.102 -9.586 1.00 95.56 150 TRP A O 1
ATOM 1270 N N . GLU A 1 151 ? 0.612 -11.054 -10.565 1.00 96.00 151 GLU A N 1
ATOM 1271 C CA . GLU A 1 151 ? -0.836 -10.866 -10.570 1.00 96.00 151 GLU A CA 1
ATOM 1272 C C . GLU A 1 151 ? -1.420 -10.771 -9.156 1.00 96.00 151 GLU A C 1
ATOM 1274 O O . GLU A 1 151 ? -2.345 -9.995 -8.929 1.00 96.00 151 GLU A O 1
ATOM 1279 N N . GLN A 1 152 ? -0.830 -11.480 -8.193 1.00 96.06 152 GLN A N 1
ATOM 1280 C CA . GLN A 1 152 ? -1.231 -11.457 -6.786 1.00 96.06 152 GLN A CA 1
ATOM 1281 C C . GLN A 1 152 ? -0.849 -10.141 -6.096 1.00 96.06 152 GLN A C 1
ATOM 1283 O O . GLN A 1 152 ? -1.487 -9.700 -5.146 1.00 96.06 152 GLN A O 1
ATOM 1288 N N . PHE A 1 153 ? 0.150 -9.435 -6.625 1.00 96.50 153 PHE A N 1
ATOM 1289 C CA . PHE A 1 153 ? 0.617 -8.159 -6.085 1.00 96.50 153 PHE A CA 1
ATOM 1290 C C . PHE A 1 153 ? 0.215 -6.961 -6.957 1.00 96.50 153 PHE A C 1
ATOM 1292 O O . PHE A 1 153 ? 0.810 -5.883 -6.835 1.00 96.50 153 PHE A O 1
ATOM 1299 N N . GLU A 1 154 ? -0.772 -7.103 -7.853 1.00 96.56 154 GLU A N 1
AT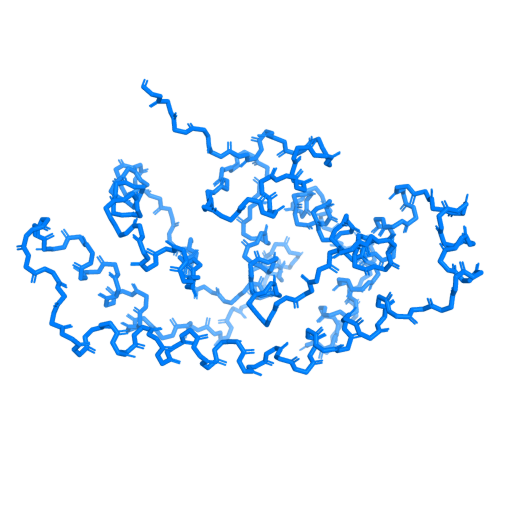OM 1300 C CA . GLU A 1 154 ? -1.090 -6.055 -8.834 1.00 96.56 154 GLU A CA 1
ATOM 1301 C C . GLU A 1 154 ? -1.538 -4.739 -8.176 1.00 96.56 154 GLU A C 1
ATOM 1303 O O . GLU A 1 154 ? -1.127 -3.662 -8.617 1.00 96.56 154 GLU A O 1
ATOM 1308 N N . PHE A 1 155 ? -2.319 -4.801 -7.089 1.00 96.81 155 PHE A N 1
ATOM 1309 C CA . PHE A 1 155 ? -2.748 -3.603 -6.367 1.00 96.81 155 PHE A CA 1
ATOM 1310 C C . PHE A 1 155 ? -1.555 -2.929 -5.689 1.00 96.81 155 PHE A C 1
ATOM 1312 O O . PHE A 1 155 ? -1.253 -1.767 -5.960 1.00 96.81 155 PHE A O 1
ATOM 1319 N N . TYR A 1 156 ? -0.825 -3.687 -4.874 1.00 97.00 156 TYR A N 1
ATOM 1320 C CA . TYR A 1 156 ? 0.344 -3.211 -4.144 1.00 97.00 156 TYR A CA 1
ATOM 1321 C C . TYR A 1 156 ? 1.398 -2.572 -5.062 1.00 97.00 156 TYR A C 1
ATOM 1323 O O . TYR A 1 156 ? 1.801 -1.426 -4.852 1.00 97.00 156 TYR A O 1
ATOM 1331 N N . THR A 1 157 ? 1.807 -3.271 -6.124 1.00 96.75 157 THR A N 1
ATOM 1332 C CA . THR A 1 157 ? 2.864 -2.796 -7.030 1.00 96.75 157 THR A CA 1
ATOM 1333 C C . THR A 1 157 ? 2.435 -1.585 -7.858 1.00 96.75 157 THR A C 1
ATOM 1335 O O . THR A 1 157 ? 3.235 -0.671 -8.087 1.00 96.75 157 THR A O 1
ATOM 1338 N N . ALA A 1 158 ? 1.165 -1.510 -8.270 1.00 96.19 158 ALA A N 1
ATOM 1339 C CA . ALA A 1 158 ? 0.647 -0.353 -8.992 1.00 96.19 158 ALA A CA 1
ATOM 1340 C C . ALA A 1 158 ? 0.573 0.898 -8.107 1.00 96.19 158 ALA A C 1
ATOM 1342 O O . ALA A 1 158 ? 0.980 1.974 -8.545 1.00 96.19 158 ALA A O 1
ATOM 1343 N N . ILE A 1 159 ? 0.092 0.771 -6.865 1.00 96.31 159 ILE A N 1
ATOM 1344 C CA . ILE A 1 159 ? 0.018 1.907 -5.938 1.00 96.31 159 ILE A CA 1
ATOM 1345 C C . ILE A 1 159 ? 1.410 2.324 -5.467 1.00 96.31 159 ILE A C 1
ATOM 1347 O O . ILE A 1 159 ? 1.722 3.513 -5.488 1.00 96.31 159 ILE A O 1
ATOM 1351 N N . GLY A 1 160 ? 2.259 1.367 -5.091 1.00 95.19 160 GLY A N 1
ATOM 1352 C CA . GLY A 1 160 ? 3.611 1.629 -4.608 1.00 95.19 160 GLY A CA 1
ATOM 1353 C C . GLY A 1 160 ? 4.491 2.314 -5.654 1.00 95.19 160 GLY A C 1
ATOM 1354 O O . GLY A 1 160 ? 5.119 3.334 -5.359 1.00 95.19 160 GLY A O 1
ATOM 1355 N N . SER A 1 161 ? 4.461 1.846 -6.908 1.00 95.06 161 SER A N 1
ATOM 1356 C CA . SER A 1 161 ? 5.189 2.506 -8.003 1.00 95.06 161 SER A CA 1
ATOM 1357 C C . SER A 1 161 ? 4.689 3.933 -8.262 1.00 95.06 161 SER A C 1
ATOM 1359 O O . SER A 1 161 ? 5.497 4.847 -8.455 1.00 95.06 161 SER A O 1
ATOM 1361 N N . ALA A 1 162 ? 3.372 4.165 -8.212 1.00 94.19 162 ALA A N 1
ATOM 1362 C CA . ALA A 1 162 ? 2.788 5.498 -8.356 1.00 94.19 162 ALA A CA 1
ATOM 1363 C C . ALA A 1 162 ? 3.138 6.423 -7.176 1.00 94.19 162 ALA A C 1
ATOM 1365 O O . ALA A 1 162 ? 3.438 7.603 -7.386 1.00 94.19 162 ALA A O 1
ATOM 1366 N N . TYR A 1 163 ? 3.144 5.893 -5.952 1.00 93.81 163 TYR A N 1
ATOM 1367 C CA . TYR A 1 163 ? 3.518 6.622 -4.745 1.00 93.81 163 TYR A CA 1
ATOM 1368 C C . TYR A 1 163 ? 4.979 7.077 -4.785 1.00 93.81 163 TYR A C 1
ATOM 1370 O O . TYR A 1 163 ? 5.231 8.282 -4.727 1.00 93.81 163 TYR A O 1
ATOM 1378 N N . LEU A 1 164 ? 5.933 6.152 -4.969 1.00 89.19 164 LEU A N 1
ATOM 1379 C CA . LEU A 1 164 ? 7.360 6.496 -5.045 1.00 89.19 164 LEU A CA 1
ATOM 1380 C C . LEU A 1 164 ? 7.619 7.509 -6.154 1.00 89.19 164 LEU A C 1
ATOM 1382 O O . LEU A 1 164 ? 8.357 8.481 -5.981 1.00 89.19 164 LEU A O 1
ATOM 1386 N N . ARG A 1 165 ? 6.945 7.330 -7.292 1.00 88.31 165 ARG A N 1
ATOM 1387 C CA . ARG A 1 165 ? 7.030 8.281 -8.387 1.00 88.31 165 ARG A CA 1
ATOM 1388 C C . ARG A 1 165 ? 6.581 9.675 -7.956 1.00 88.31 165 ARG A C 1
ATOM 1390 O O . ARG A 1 165 ? 7.306 10.643 -8.182 1.00 88.31 165 ARG A O 1
ATOM 1397 N N . LYS A 1 166 ? 5.404 9.798 -7.345 1.00 89.12 166 LYS A N 1
ATOM 1398 C CA . LYS A 1 166 ? 4.893 11.093 -6.886 1.00 89.12 166 LYS A CA 1
ATOM 1399 C C . LYS A 1 166 ? 5.767 11.728 -5.814 1.00 89.12 166 LYS A C 1
ATOM 1401 O O . LYS A 1 166 ? 5.903 12.951 -5.849 1.00 89.12 166 LYS A O 1
ATOM 1406 N N . MET A 1 167 ? 6.377 10.941 -4.935 1.00 87.06 167 MET A N 1
ATOM 1407 C CA . MET A 1 167 ? 7.340 11.446 -3.956 1.00 87.06 167 MET A CA 1
ATOM 1408 C C . MET A 1 167 ? 8.526 12.149 -4.623 1.00 87.06 167 MET A C 1
ATOM 1410 O O . MET A 1 167 ? 8.922 13.220 -4.182 1.00 87.06 167 MET A O 1
ATOM 1414 N N . MET A 1 168 ? 9.026 11.616 -5.741 1.00 83.00 168 MET A N 1
ATOM 1415 C CA . MET A 1 168 ? 10.161 12.212 -6.456 1.00 83.00 168 MET A CA 1
ATOM 1416 C C . MET A 1 168 ? 9.803 13.452 -7.289 1.00 83.00 168 MET A C 1
ATOM 1418 O O . MET A 1 168 ? 10.656 14.310 -7.514 1.00 83.00 168 MET A O 1
ATOM 1422 N N . VAL A 1 169 ? 8.577 13.540 -7.830 1.00 83.88 169 VAL A N 1
ATOM 1423 C CA . VAL A 1 169 ? 8.258 14.557 -8.859 1.00 83.88 169 VAL A CA 1
ATOM 1424 C C . VAL A 1 169 ? 7.096 15.497 -8.563 1.00 83.88 169 VAL A C 1
ATOM 1426 O O . VAL A 1 169 ? 6.863 16.423 -9.339 1.00 83.88 169 VAL A O 1
ATOM 1429 N N . SER A 1 170 ? 6.382 15.322 -7.457 1.00 84.00 170 SER A N 1
ATOM 1430 C CA . SER A 1 170 ? 5.242 16.176 -7.094 1.00 84.00 170 SER A CA 1
ATOM 1431 C C . SER A 1 170 ? 5.490 16.933 -5.789 1.00 84.00 170 SER A C 1
ATOM 1433 O O . SER A 1 170 ? 6.599 16.946 -5.278 1.00 84.00 170 SER A O 1
ATOM 1435 N N . TRP A 1 171 ? 4.471 17.599 -5.251 1.00 82.94 171 TRP A N 1
ATOM 1436 C CA . TRP A 1 171 ? 4.518 18.222 -3.921 1.00 82.94 171 TRP A CA 1
ATOM 1437 C C . TRP A 1 171 ? 4.061 17.273 -2.802 1.00 82.94 171 TRP A C 1
ATOM 1439 O O . TRP A 1 171 ? 3.834 17.707 -1.675 1.00 82.94 171 TRP A O 1
ATOM 1449 N N . MET A 1 172 ? 3.878 15.986 -3.115 1.00 88.50 172 MET A N 1
ATOM 1450 C CA . MET A 1 172 ? 3.525 14.965 -2.133 1.00 88.50 172 MET A CA 1
ATOM 1451 C C . MET A 1 172 ? 4.622 14.844 -1.071 1.00 88.50 172 MET A C 1
ATOM 1453 O O . MET A 1 172 ? 5.810 14.888 -1.388 1.00 88.50 172 MET A O 1
ATOM 1457 N N . LYS A 1 173 ? 4.202 14.698 0.187 1.00 86.88 173 LYS A N 1
ATOM 1458 C CA . LYS A 1 173 ? 5.084 14.435 1.322 1.00 86.88 173 LYS A CA 1
ATOM 1459 C C . LYS A 1 173 ? 4.808 13.049 1.884 1.00 86.88 173 LYS A C 1
ATOM 1461 O O . LYS A 1 173 ? 3.640 12.652 1.984 1.00 86.88 173 LYS A O 1
ATOM 1466 N N . ALA A 1 174 ? 5.884 12.374 2.257 1.00 87.38 174 ALA A N 1
ATOM 1467 C CA . ALA A 1 174 ? 5.845 11.120 2.977 1.00 87.38 174 ALA A CA 1
ATOM 1468 C C . ALA A 1 174 ? 5.552 11.401 4.453 1.00 87.38 174 ALA A C 1
ATOM 1470 O O . ALA A 1 174 ? 6.131 12.315 5.049 1.00 87.38 174 ALA A O 1
ATOM 1471 N N . ASP A 1 175 ? 4.651 10.610 5.018 1.00 86.31 175 ASP A N 1
ATOM 1472 C CA . ASP A 1 175 ? 4.404 10.477 6.451 1.00 86.31 175 ASP A CA 1
ATOM 1473 C C . ASP A 1 175 ? 5.027 9.159 6.936 1.00 86.31 175 ASP A C 1
ATOM 1475 O O . ASP A 1 175 ? 5.099 8.186 6.186 1.00 86.31 175 ASP A O 1
ATOM 1479 N N . GLY A 1 176 ? 5.448 9.099 8.200 1.00 76.62 176 GLY A N 1
ATOM 1480 C CA . GLY A 1 176 ? 5.956 7.869 8.804 1.00 76.62 176 GLY A CA 1
ATOM 1481 C C . GLY A 1 176 ? 4.947 6.716 8.744 1.00 76.62 176 GLY A C 1
ATOM 1482 O O . GLY A 1 176 ? 5.344 5.564 8.647 1.00 76.62 176 GLY A O 1
ATOM 1483 N N . ASN A 1 177 ? 3.636 6.974 8.736 1.00 78.25 177 ASN A N 1
ATOM 1484 C CA . ASN A 1 177 ? 2.677 5.872 8.592 1.00 78.25 177 ASN A CA 1
ATOM 1485 C C . ASN A 1 177 ? 2.495 5.370 7.144 1.00 78.25 177 ASN A C 1
ATOM 1487 O O . ASN A 1 177 ? 1.927 4.295 6.953 1.00 78.25 177 ASN A O 1
ATOM 1491 N N . ASP A 1 178 ? 2.985 6.094 6.131 1.00 86.50 178 ASP A N 1
ATOM 1492 C CA . ASP A 1 178 ? 2.705 5.759 4.729 1.00 86.50 178 ASP A CA 1
ATOM 1493 C C . ASP A 1 178 ? 3.249 4.382 4.328 1.00 86.50 178 ASP A C 1
ATOM 1495 O O . ASP A 1 178 ? 2.614 3.647 3.575 1.00 86.50 178 ASP A O 1
ATOM 1499 N N . GLU A 1 179 ? 4.411 4.013 4.866 1.00 83.19 179 GLU A N 1
ATOM 1500 C CA . GLU A 1 179 ? 5.043 2.720 4.603 1.00 83.19 179 GLU A CA 1
ATOM 1501 C C . GLU A 1 179 ? 4.186 1.554 5.126 1.00 83.19 179 GLU A C 1
ATOM 1503 O O . GLU A 1 179 ? 4.043 0.537 4.446 1.00 83.19 179 GLU A O 1
ATOM 1508 N N . ASN A 1 180 ? 3.556 1.710 6.296 1.00 79.75 180 ASN A N 1
ATOM 1509 C CA . ASN A 1 180 ? 2.631 0.705 6.829 1.00 79.75 180 ASN A CA 1
ATOM 1510 C C . ASN A 1 180 ? 1.382 0.589 5.955 1.00 79.75 180 ASN A C 1
ATOM 1512 O O . ASN A 1 180 ? 0.946 -0.516 5.638 1.00 79.75 180 ASN A O 1
ATOM 1516 N N . ASP A 1 181 ? 0.815 1.723 5.544 1.00 85.56 181 ASP A N 1
ATOM 1517 C CA . ASP A 1 181 ? -0.390 1.736 4.717 1.00 85.56 181 ASP A CA 1
ATOM 1518 C C . ASP A 1 181 ? -0.155 1.081 3.351 1.00 85.56 181 ASP A C 1
ATOM 1520 O O . ASP A 1 181 ? -1.013 0.336 2.876 1.00 85.56 181 ASP A O 1
ATOM 1524 N N . ILE A 1 182 ? 1.013 1.313 2.743 1.00 90.19 182 ILE A N 1
ATOM 1525 C CA . ILE A 1 182 ? 1.422 0.659 1.496 1.00 90.19 182 ILE A CA 1
ATOM 1526 C C . ILE A 1 182 ? 1.613 -0.840 1.717 1.00 90.19 182 ILE A C 1
ATOM 1528 O O . ILE A 1 182 ? 1.066 -1.631 0.953 1.00 90.19 182 ILE A O 1
ATOM 1532 N N . ARG A 1 183 ? 2.325 -1.263 2.770 1.00 86.88 183 ARG A N 1
ATOM 1533 C CA . ARG A 1 183 ? 2.522 -2.695 3.073 1.00 86.88 183 ARG A CA 1
ATOM 1534 C C . ARG A 1 183 ? 1.206 -3.429 3.317 1.00 86.88 183 ARG A C 1
ATOM 1536 O O . ARG A 1 183 ? 1.066 -4.564 2.881 1.00 86.88 183 ARG A O 1
ATOM 1543 N N . ASN A 1 184 ? 0.204 -2.775 3.901 1.00 85.88 184 ASN A N 1
ATOM 1544 C CA . ASN A 1 184 ? -1.132 -3.358 4.063 1.00 85.88 184 ASN A CA 1
ATOM 1545 C C . ASN A 1 184 ? -1.814 -3.713 2.735 1.00 85.88 184 ASN A C 1
ATOM 1547 O O . ASN A 1 184 ? -2.708 -4.556 2.711 1.00 85.88 184 ASN A O 1
ATOM 1551 N N . MET A 1 185 ? -1.408 -3.102 1.621 1.00 93.25 185 MET A N 1
ATOM 1552 C CA . MET A 1 185 ? -1.953 -3.430 0.304 1.00 93.25 185 MET A CA 1
ATOM 1553 C C . MET A 1 185 ? -1.436 -4.771 -0.236 1.00 93.25 185 MET A C 1
ATOM 1555 O O . MET A 1 185 ? -2.016 -5.278 -1.190 1.00 93.25 185 MET A O 1
ATOM 1559 N N . ILE A 1 186 ? -0.402 -5.369 0.375 1.00 92.81 186 ILE A N 1
ATOM 1560 C CA . ILE A 1 186 ? 0.084 -6.720 0.038 1.00 92.81 186 ILE A CA 1
ATOM 1561 C C . ILE A 1 186 ? -1.005 -7.775 0.286 1.00 92.81 186 ILE A C 1
ATOM 1563 O O . ILE A 1 186 ? -1.110 -8.739 -0.464 1.00 92.81 186 ILE A O 1
ATOM 1567 N N . TYR A 1 187 ? -1.867 -7.567 1.287 1.00 88.88 187 TYR A N 1
ATOM 1568 C CA . TYR A 1 187 ? -2.982 -8.474 1.579 1.00 88.88 187 TYR A CA 1
ATOM 1569 C C . TYR A 1 187 ? -4.110 -8.440 0.541 1.00 88.88 187 TYR A C 1
ATOM 1571 O O . TYR A 1 187 ? -5.056 -9.207 0.667 1.00 88.88 187 TYR A O 1
ATOM 1579 N N . VAL A 1 188 ? -4.085 -7.507 -0.415 1.00 91.94 188 VAL A N 1
ATOM 1580 C CA . VAL A 1 188 ? -5.196 -7.288 -1.347 1.00 91.94 188 VAL A CA 1
ATOM 1581 C C . VAL A 1 188 ? -4.938 -8.070 -2.631 1.00 91.94 188 VAL A C 1
ATOM 1583 O O . VAL A 1 188 ? -4.175 -7.623 -3.489 1.00 91.94 188 VAL A O 1
ATOM 1586 N N . GLN A 1 189 ? -5.611 -9.210 -2.766 1.00 92.81 189 GLN A N 1
ATOM 1587 C CA . GLN A 1 189 ? -5.502 -10.123 -3.899 1.00 92.81 189 GLN A CA 1
ATOM 1588 C C . GLN A 1 189 ? -6.583 -9.859 -4.955 1.00 92.81 189 GLN A C 1
ATOM 1590 O O . GLN A 1 189 ? -7.600 -9.219 -4.666 1.00 92.81 189 GLN A O 1
ATOM 1595 N N . PRO A 1 190 ? -6.411 -10.311 -6.213 1.00 95.00 190 PRO A N 1
ATOM 1596 C CA . PRO A 1 190 ? -7.457 -10.220 -7.229 1.00 95.00 190 PRO A CA 1
ATOM 1597 C C . PRO A 1 190 ? -8.815 -10.746 -6.735 1.00 95.00 190 PRO A C 1
ATOM 1599 O O . PRO A 1 190 ? -8.954 -11.905 -6.363 1.00 95.00 190 PRO A O 1
ATOM 1602 N N . GLY A 1 191 ? -9.829 -9.876 -6.760 1.00 90.62 191 GLY A N 1
ATOM 1603 C CA . GLY A 1 191 ? -11.170 -10.158 -6.231 1.00 90.62 191 GLY A CA 1
ATOM 1604 C C . GLY A 1 191 ? -11.468 -9.484 -4.888 1.00 90.62 191 GLY A C 1
ATOM 1605 O O . GLY A 1 191 ? -12.637 -9.232 -4.591 1.00 90.62 191 GLY A O 1
ATOM 1606 N N . ASP A 1 192 ? -10.437 -9.095 -4.137 1.00 90.56 192 ASP A N 1
ATOM 1607 C CA . ASP A 1 192 ? -10.589 -8.435 -2.844 1.00 90.56 192 ASP A CA 1
ATOM 1608 C C . ASP A 1 192 ? -10.976 -6.960 -2.956 1.00 90.56 192 ASP A C 1
ATOM 1610 O O . ASP A 1 192 ? -10.851 -6.301 -3.997 1.00 90.56 192 ASP A O 1
ATOM 1614 N N . LYS A 1 193 ? -11.436 -6.419 -1.823 1.00 90.12 193 LYS A N 1
ATOM 1615 C CA . LYS A 1 193 ? -11.727 -4.999 -1.644 1.00 90.12 193 LYS A CA 1
ATOM 1616 C C . LYS A 1 193 ? -10.868 -4.403 -0.534 1.00 90.12 193 LYS A C 1
ATOM 1618 O O . LYS A 1 193 ? -10.853 -4.877 0.595 1.00 90.12 193 LYS A O 1
ATOM 1623 N N . TYR A 1 194 ? -10.210 -3.306 -0.864 1.00 89.56 194 TYR A N 1
ATOM 1624 C CA . TYR A 1 194 ? -9.449 -2.441 0.012 1.00 89.56 194 TYR A CA 1
ATOM 1625 C C . TYR A 1 194 ? -10.317 -1.276 0.487 1.00 89.56 194 TYR A C 1
ATOM 1627 O O . TYR A 1 194 ? -10.927 -0.556 -0.311 1.00 89.56 194 TYR A O 1
ATOM 1635 N N . TRP A 1 195 ? -10.346 -1.069 1.798 1.00 86.88 195 TRP A N 1
ATOM 1636 C CA . TRP A 1 195 ? -11.043 0.044 2.428 1.00 86.88 195 TRP A CA 1
ATOM 1637 C C . TRP A 1 195 ? -10.054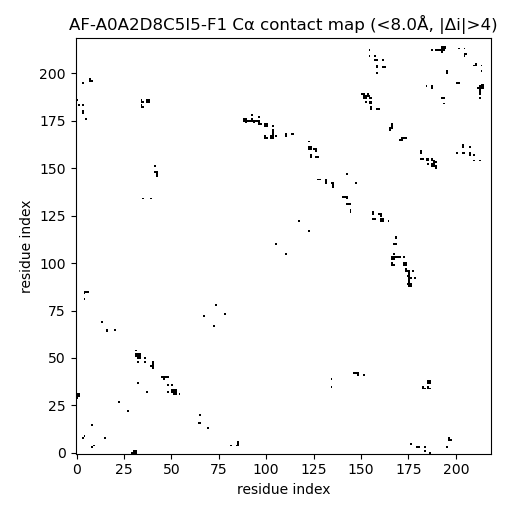 0.920 3.191 1.00 86.88 195 TRP A C 1
ATOM 1639 O O . TRP A 1 195 ? -9.217 0.426 3.942 1.00 86.88 195 TRP A O 1
ATOM 1649 N N . THR A 1 196 ? -10.166 2.233 3.009 1.00 84.62 196 THR A N 1
ATOM 1650 C CA . THR A 1 196 ? -9.389 3.226 3.751 1.00 84.62 196 THR A CA 1
ATOM 1651 C C . THR A 1 196 ? -10.110 4.571 3.753 1.00 84.62 196 THR A C 1
ATOM 1653 O O . THR A 1 196 ? -10.846 4.892 2.816 1.00 84.62 196 THR A O 1
ATOM 1656 N N . LEU A 1 197 ? -9.868 5.379 4.785 1.00 82.31 197 LEU A N 1
ATOM 1657 C CA . LEU A 1 197 ? -10.303 6.778 4.851 1.00 82.31 197 LEU A CA 1
ATOM 1658 C C . LEU A 1 197 ? -9.241 7.754 4.316 1.00 82.31 197 LEU A C 1
ATOM 1660 O O . LEU A 1 197 ? -9.507 8.949 4.159 1.00 82.31 197 LEU A O 1
ATOM 1664 N N . GLU A 1 198 ? -8.044 7.262 3.999 1.00 85.88 198 GLU A N 1
ATOM 1665 C CA . GLU A 1 198 ? -6.933 8.084 3.533 1.00 85.88 198 GLU A CA 1
ATOM 1666 C C . GLU A 1 198 ? -7.109 8.481 2.062 1.00 85.88 198 GLU A C 1
ATOM 1668 O O . GLU A 1 198 ? -6.921 7.692 1.130 1.00 85.88 198 GLU A O 1
ATOM 1673 N N . LYS A 1 199 ? -7.417 9.765 1.830 1.00 89.38 199 LYS A N 1
ATOM 1674 C CA . LYS A 1 199 ? -7.603 10.325 0.478 1.00 89.38 199 LYS A CA 1
ATOM 1675 C C . LYS A 1 199 ? -6.387 10.109 -0.427 1.00 89.38 199 LYS A C 1
ATOM 1677 O O . LYS A 1 199 ? -6.557 9.983 -1.639 1.00 89.38 199 LYS A O 1
ATOM 1682 N N . LYS A 1 200 ? -5.180 10.066 0.150 1.00 91.25 200 LYS A N 1
ATOM 1683 C CA . LYS A 1 200 ? -3.918 9.815 -0.563 1.00 91.25 200 LYS A CA 1
ATOM 1684 C C . LYS A 1 200 ? -3.986 8.501 -1.349 1.00 91.25 200 LYS A C 1
ATOM 1686 O O . LYS A 1 200 ? -3.826 8.518 -2.569 1.00 91.25 200 LYS A O 1
ATOM 1691 N N . TRP A 1 201 ? -4.306 7.399 -0.673 1.00 93.38 201 TRP A N 1
ATOM 1692 C CA . TRP A 1 201 ? -4.369 6.060 -1.267 1.00 93.38 201 TRP A CA 1
ATOM 1693 C C . TRP A 1 201 ? -5.538 5.917 -2.241 1.00 93.38 201 TRP A C 1
ATOM 1695 O O . TRP A 1 201 ? -5.361 5.393 -3.339 1.00 93.38 201 TRP A O 1
ATOM 1705 N N . LEU A 1 202 ? -6.707 6.475 -1.902 1.00 92.88 202 LEU A N 1
ATOM 1706 C CA . LEU A 1 202 ? -7.870 6.480 -2.799 1.00 92.88 202 LEU A CA 1
ATOM 1707 C C . LEU A 1 202 ? -7.573 7.194 -4.126 1.00 92.88 202 LEU A C 1
ATOM 1709 O O . LEU A 1 202 ? -7.959 6.719 -5.194 1.00 92.88 202 LEU A O 1
ATOM 1713 N N . ASN A 1 203 ? -6.877 8.332 -4.079 1.00 93.56 203 ASN A N 1
ATOM 1714 C CA . ASN A 1 203 ? -6.515 9.080 -5.280 1.00 93.56 203 ASN A CA 1
ATOM 1715 C C . ASN A 1 203 ? -5.470 8.337 -6.119 1.00 93.56 203 ASN A C 1
ATOM 1717 O O . ASN A 1 203 ? -5.649 8.227 -7.330 1.00 93.56 203 ASN A O 1
ATOM 1721 N N . LEU A 1 204 ? -4.438 7.764 -5.489 1.00 94.94 204 LEU A N 1
ATOM 1722 C CA . LEU A 1 204 ? -3.443 6.946 -6.191 1.00 94.94 204 LEU A CA 1
ATOM 1723 C C . LEU A 1 204 ? -4.074 5.726 -6.873 1.00 94.94 204 LEU A C 1
ATOM 1725 O O . LEU A 1 204 ? -3.706 5.400 -8.002 1.00 94.94 204 LEU A O 1
ATOM 1729 N N . ALA A 1 205 ? -5.062 5.088 -6.240 1.00 95.19 205 ALA A N 1
ATOM 1730 C CA . ALA A 1 205 ? -5.794 3.977 -6.838 1.00 95.19 205 ALA A CA 1
ATOM 1731 C C . ALA A 1 205 ? -6.603 4.396 -8.066 1.00 95.19 205 ALA A C 1
ATOM 1733 O O . ALA A 1 205 ? -6.576 3.697 -9.079 1.00 95.19 205 ALA A O 1
ATOM 1734 N N . ARG A 1 206 ? -7.257 5.562 -8.034 1.00 93.94 206 ARG A N 1
ATOM 1735 C CA . ARG A 1 206 ? -7.953 6.110 -9.211 1.00 93.94 206 ARG A CA 1
ATOM 1736 C C . ARG A 1 206 ? -6.989 6.414 -10.353 1.00 93.94 206 ARG A C 1
ATOM 1738 O O . ARG A 1 206 ? -7.208 5.967 -11.475 1.00 93.94 206 ARG A O 1
ATOM 1745 N N . GLU A 1 207 ? -5.900 7.116 -10.062 1.00 92.00 207 GLU A N 1
ATOM 1746 C CA . GLU A 1 207 ? -4.882 7.489 -11.052 1.00 92.00 207 GLU A CA 1
ATOM 1747 C C . GLU A 1 207 ? -4.200 6.266 -11.678 1.00 92.00 207 GLU A C 1
ATOM 1749 O O . GLU A 1 207 ? -3.935 6.236 -12.881 1.00 92.00 207 GLU A O 1
ATOM 1754 N N . SER A 1 208 ? -3.981 5.222 -10.879 1.00 93.44 208 SER A N 1
ATOM 1755 C CA . SER A 1 208 ? -3.375 3.963 -11.323 1.00 93.44 208 SER A CA 1
ATOM 1756 C C . SER A 1 208 ? -4.369 3.020 -12.011 1.00 93.44 208 SER A C 1
ATOM 1758 O O . SER A 1 208 ? -3.973 1.936 -12.441 1.00 93.44 208 SER A O 1
ATOM 1760 N N . LYS A 1 209 ? -5.639 3.425 -12.173 1.00 94.56 209 LYS A N 1
ATOM 1761 C CA . LYS A 1 209 ? -6.738 2.608 -12.723 1.00 94.56 209 LYS A CA 1
ATOM 1762 C C . LYS A 1 209 ? -7.005 1.320 -11.927 1.00 94.56 209 LYS A C 1
ATOM 1764 O O . LYS A 1 209 ? -7.393 0.304 -12.491 1.00 94.56 209 LYS A O 1
ATOM 1769 N N . MET A 1 210 ? -6.826 1.384 -10.611 1.00 96.00 210 MET A N 1
ATOM 1770 C CA . MET A 1 210 ? -7.019 0.285 -9.661 1.00 96.00 210 MET A CA 1
ATOM 1771 C C . MET A 1 210 ? -8.297 0.435 -8.824 1.00 96.00 210 MET A C 1
ATOM 1773 O O . MET A 1 210 ? -8.406 -0.104 -7.728 1.00 96.00 210 MET A O 1
ATOM 1777 N N . THR A 1 211 ? -9.304 1.147 -9.335 1.00 94.94 211 THR A N 1
ATOM 1778 C CA . THR A 1 211 ? -10.584 1.349 -8.631 1.00 94.94 211 THR A CA 1
ATOM 1779 C C . THR A 1 211 ? -11.358 0.055 -8.404 1.00 94.94 211 THR A C 1
ATOM 1781 O O . THR A 1 211 ? -12.119 -0.020 -7.446 1.00 94.94 211 THR A O 1
ATOM 1784 N N . LYS A 1 212 ? -11.115 -0.990 -9.213 1.00 95.25 212 LYS A N 1
ATOM 1785 C CA . LYS A 1 212 ? -11.690 -2.333 -9.019 1.00 95.25 212 LYS A CA 1
ATOM 1786 C C . LYS A 1 212 ? -11.406 -2.911 -7.626 1.00 95.25 212 LYS A C 1
ATOM 1788 O O . LYS A 1 212 ? -12.200 -3.714 -7.146 1.00 95.25 212 LYS A O 1
ATOM 1793 N N . TYR A 1 213 ? -10.334 -2.461 -6.976 1.00 94.75 213 TYR A N 1
ATOM 1794 C CA . TYR A 1 213 ? -9.955 -2.854 -5.625 1.00 94.75 213 TYR A CA 1
ATOM 1795 C C . TYR A 1 213 ? -10.575 -2.009 -4.528 1.00 94.75 213 TYR A C 1
ATOM 1797 O O . TYR A 1 213 ? -10.503 -2.398 -3.378 1.00 94.75 213 TYR A O 1
ATOM 1805 N N . LEU A 1 214 ? -11.169 -0.856 -4.819 1.00 92.44 214 LEU A N 1
ATOM 1806 C CA . LEU A 1 214 ? -11.701 -0.002 -3.763 1.00 92.44 214 LEU A CA 1
ATOM 1807 C C . LEU A 1 214 ? -13.069 -0.507 -3.302 1.00 92.44 214 LEU A C 1
ATOM 1809 O O . LEU A 1 214 ? -13.930 -0.852 -4.115 1.00 92.44 214 LEU A O 1
ATOM 1813 N N . TYR A 1 215 ? -13.272 -0.536 -1.986 1.00 87.31 215 TYR A N 1
ATOM 1814 C CA . TYR A 1 215 ? -14.601 -0.687 -1.410 1.00 87.31 215 TYR A CA 1
ATOM 1815 C C . TYR A 1 215 ? -15.353 0.642 -1.508 1.00 87.31 215 TYR A C 1
ATOM 1817 O O . TYR A 1 215 ? -14.995 1.622 -0.851 1.00 87.31 215 TYR A O 1
ATOM 1825 N N . GLU A 1 216 ? -16.420 0.665 -2.298 1.00 74.62 216 GLU A N 1
ATOM 1826 C CA . GLU A 1 216 ? -17.400 1.745 -2.285 1.00 74.62 216 GLU A CA 1
ATOM 1827 C C . GLU A 1 216 ? -18.526 1.326 -1.341 1.00 74.62 216 GLU A C 1
ATOM 1829 O O . GLU A 1 216 ? -19.200 0.320 -1.568 1.00 74.62 216 GLU A O 1
ATOM 1834 N N . ALA A 1 217 ? -18.703 2.060 -0.240 1.00 55.53 217 ALA A N 1
ATOM 1835 C CA . ALA A 1 217 ? -19.877 1.864 0.594 1.00 55.53 217 ALA A CA 1
ATOM 1836 C C . ALA A 1 217 ? -21.099 2.204 -0.265 1.00 55.53 217 ALA A C 1
ATOM 1838 O O . ALA A 1 217 ? -21.272 3.357 -0.655 1.00 55.53 217 ALA A O 1
ATOM 1839 N N . ILE A 1 218 ? -21.901 1.191 -0.598 1.00 41.84 218 ILE A N 1
ATOM 1840 C CA . ILE A 1 218 ? -23.216 1.399 -1.203 1.00 41.84 218 ILE A CA 1
ATOM 1841 C C . ILE A 1 218 ? -23.991 2.267 -0.207 1.00 41.84 218 ILE A C 1
ATOM 1843 O O . ILE A 1 218 ? -24.183 1.851 0.940 1.00 41.84 218 ILE A O 1
ATOM 1847 N N . GLY A 1 219 ? -24.300 3.496 -0.627 1.00 35.25 219 GLY A N 1
ATOM 1848 C CA . GLY A 1 219 ? -25.144 4.432 0.116 1.00 35.25 219 GLY A CA 1
ATOM 1849 C C . GLY A 1 219 ? -26.572 3.932 0.247 1.00 35.25 219 GLY A C 1
ATOM 1850 O O . GLY A 1 219 ? -27.010 3.160 -0.636 1.00 35.25 219 GLY A O 1
#

Sequence (219 aa):
MELAFSPNNLNKLSEVQAAINKIFSLKPEIILHYPWDHAQSLIDKDFEREFDIESNLTFAFIRILLKHPKEGLISNSFKEKLEEISSIRRKNFGEWANFLNDLNNLQNDVKRALIKYSDRNRNLLDFKKWFIHKLNEREFGEYSDDAIPWEQFEFYTAIGSAYLRKMMVSWMKADGNDENDIRNMIYVQPGDKYWTLEKKWLNLARESKMTKYLYEAIG

Nearest PDB structures (foldseek):
  7ue2-assembly1_A  TM=2.139E-01  e=5.557E+00  synthetic construct

Radius of gyration: 18.56 Å; Cα contacts (8 Å, |Δi|>4): 187; chains: 1; bounding box: 44×46×48 Å

=== Feature glossary ===
Legend for the data blocks above and below:

— What the protein is —

The amino-acid sequence is the protein's primary structure: the linear order of residues from the N-terminus to the C-terminus, written in one-letter code. Everything else here — the 3D coordinates, the secondary structure, the domain annotations — is ultimately a consequence of this string.

Database cross-references. InterPro integrates a dozen domain/family signature databases into unified entries with residue-range hits. GO terms attach function/process/location labels with evidence codes. CATH codes position the fold in a four-level structural taxonomy. Organism is the NCBI-taxonomy species name.

— Where its atoms are —

The mmCIF block holds the 3D Cartesian coordinates of each backbone atom (N, Cα, C, O) in ångströms. mmCIF is the PDB's canonical archive format — a tagged-loop text representation of the atomic model.

The six renders are orthographic views along the three Cartesian axes in both directions. Representation (cartoon, sticks, or surface) and color scheme (sequence-rainbow or by-chain) vary across proteins so the training set covers all the common visualization conventions.

— Local backbone conformation —

Secondary structure is the local, repeating backbone conformation. DSSP classifies it into eight states by reading the hydrogen-bond network: three helix types (H, G, I), two β types (E, B), two non-regular types (T, S), and unstructured coil (-).

SS3 is a coarse helix/strand/coil call (letters a/b/c) made by the P-SEA algorithm from inter-Cα distances and dihedrals. It is less detailed than DSSP but needs only Cα positions.

Backbone dihedral angles. Every residue except chain termini has a φ (preceding-C → N → Cα → C) and a ψ (N → Cα → C → next-N). They are reported in degrees following the IUPAC sign convention. Secondary structure is essentially a statement about which (φ, ψ) basin each residue occupies.

— Global shape and packing —

The geometric summary reports three shape descriptors. Rg (radius of gyration) measures how spread out the Cα atoms are about their centre of mass; compact globular proteins have small Rg, elongated or unfolded ones large. Cα contacts (<8 Å, |i−j|>4) count long-range residue pairs in spatial proximity — high for tightly packed folds, near zero for rods or random coil. The bounding-box extents give the protein's footprint along x, y, z in Å.

Solvent accessibility: the surface area of each residue that a 1.4 Å water probe can touch, in Å². When only backbone atoms are present the absolute values are lower than full-atom SASA (side chains contribute most of the area) and are flagged as backbone-only.

Plot images: a contact map (which residues are close in 3D, as an N×N binary image), a Ramachandran scatter (backbone torsion angles, revealing secondary-structure composition at a glance), and — for AlphaFold structures — a PAE heatmap (pairwise prediction confidence).

— Structural neighborhood —

Foldseek's 3Di representation compresses backbone geometry into a per-residue letter drawn from a learned twenty-state alphabet. It captures the tertiary interaction pattern around each residue — which residues are packed against it in space, regardless of where they are in sequence.

Structural nearest neighbors (via Foldseek easy-search vs the PDB). Reported per hit: target PDB id, E-value, and alignment TM-score. A TM-score above ~0.5 is the conventional threshold for 'same fold'.

— Confidence and disorder —

pLDDT (predicted Local Distance Difference Test) is AlphaFold's per-residue confidence score, ranging from 0 to 100. Values above 90 indicate high confidence (typically well-packed cores); 70–90 is confident; 50–70 low confidence; below 50 usually means the region is disordered or the prediction is unreliable there. AlphaFold stores pLDDT in the mmCIF B-factor column.

For experimental (PDB) structures, the B-factor (temperature factor) quantifies the positional spread of each atom in the crystal — a combination of thermal vibration and static disorder — in units of Å². High B-factors mark flexible loops or poorly resolved regions; low B-factors mark the rigid, well-ordered core.

Predicted Aligned Error (PAE) is an AlphaFold confidence matrix: entry (i, j) is the expected error in the position of residue j, in ångströms, when the prediction is superimposed on the true structure at residue i. Low PAE within a block of residues means that block is internally rigid and well-predicted; high PAE between two blocks means their relative placement is uncertain even if each block individually is confident.